Protein AF-A0A328EM36-F1 (afdb_monomer_lite)

Structure (mmCIF, N/CA/C/O backbone):
data_AF-A0A328EM36-F1
#
_entry.id   AF-A0A328EM36-F1
#
loop_
_atom_site.group_PDB
_atom_site.id
_atom_site.type_symbol
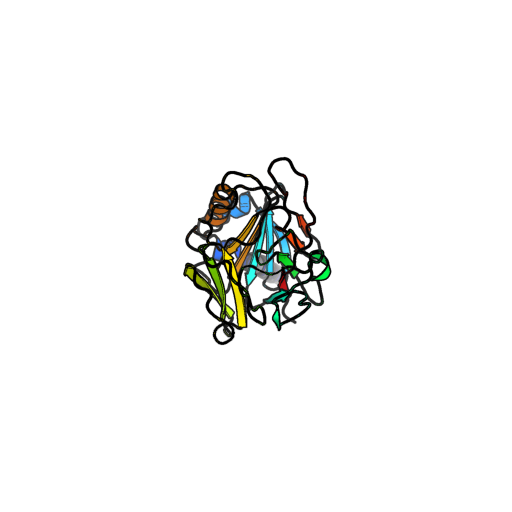_atom_site.label_atom_id
_atom_site.label_alt_id
_atom_site.label_comp_id
_atom_site.label_asym_id
_atom_site.label_entity_id
_atom_site.label_seq_id
_atom_site.pdbx_PDB_ins_code
_atom_site.Cartn_x
_atom_site.Cartn_y
_atom_site.Cartn_z
_atom_site.occupancy
_atom_site.B_iso_or_equiv
_atom_site.auth_seq_id
_atom_site.auth_comp_id
_atom_site.auth_asym_id
_atom_site.auth_atom_id
_atom_site.pdbx_PDB_model_num
ATOM 1 N N . MET A 1 1 ? -51.562 -2.075 30.957 1.00 55.34 1 MET A N 1
ATOM 2 C CA . MET A 1 1 ? -50.312 -1.270 30.980 1.00 55.34 1 MET A CA 1
ATOM 3 C C . MET A 1 1 ? -49.026 -2.043 30.635 1.00 55.34 1 MET A C 1
ATOM 5 O O . MET A 1 1 ? -48.038 -1.389 30.328 1.00 55.34 1 MET A O 1
ATOM 9 N N . LEU A 1 2 ? -48.994 -3.388 30.617 1.00 52.38 2 LEU A N 1
ATOM 10 C CA . LEU A 1 2 ? -47.764 -4.152 30.311 1.00 52.38 2 LEU A CA 1
ATOM 11 C C . LEU A 1 2 ? -47.282 -4.052 28.843 1.00 52.38 2 LEU A C 1
ATOM 13 O O . LEU A 1 2 ? -46.082 -3.974 28.599 1.00 52.38 2 LEU A O 1
ATOM 17 N N . LYS A 1 3 ? -48.201 -3.993 27.867 1.00 54.56 3 LYS A N 1
ATOM 18 C CA . LYS A 1 3 ? -47.863 -3.996 26.427 1.00 54.56 3 LYS A CA 1
ATOM 19 C C . LYS A 1 3 ? -47.122 -2.738 25.946 1.00 54.56 3 LYS A C 1
ATOM 21 O O . LYS A 1 3 ? -46.302 -2.827 25.041 1.00 54.56 3 LYS A O 1
ATOM 26 N N . LEU A 1 4 ? -47.358 -1.583 26.577 1.00 49.25 4 LEU A N 1
ATOM 27 C CA . LEU A 1 4 ? -46.717 -0.316 26.193 1.00 49.25 4 LEU A CA 1
ATOM 28 C C . LEU A 1 4 ? -45.242 -0.254 26.638 1.00 49.25 4 LEU A C 1
ATOM 30 O O . LEU A 1 4 ? -44.403 0.292 25.929 1.00 49.25 4 LEU A O 1
ATOM 34 N N . LYS A 1 5 ? -44.912 -0.873 27.783 1.00 50.59 5 LYS A N 1
ATOM 35 C CA . LYS A 1 5 ? -43.532 -0.954 28.294 1.00 50.59 5 LYS A CA 1
ATOM 36 C C . LYS A 1 5 ? -42.663 -1.916 27.477 1.00 50.59 5 LYS A C 1
ATOM 38 O O . LYS A 1 5 ? -41.497 -1.616 27.251 1.00 50.59 5 LYS A O 1
ATOM 43 N N . GLN A 1 6 ? -43.227 -3.028 26.993 1.00 54.41 6 GLN A N 1
ATOM 44 C CA . GLN A 1 6 ? -42.519 -3.946 26.090 1.00 54.41 6 GLN A CA 1
ATOM 45 C C . GLN A 1 6 ? -42.239 -3.312 24.722 1.00 54.41 6 GLN A C 1
ATOM 47 O O . GLN A 1 6 ? -41.123 -3.439 24.231 1.00 54.41 6 GLN A O 1
ATOM 52 N N . LEU A 1 7 ? -43.193 -2.563 24.149 1.00 54.00 7 LEU A N 1
ATOM 53 C CA . LEU A 1 7 ? -42.976 -1.859 22.878 1.00 54.00 7 LEU A CA 1
ATOM 54 C C . LEU A 1 7 ? -41.863 -0.806 22.978 1.00 54.00 7 LEU A C 1
ATOM 56 O O . LEU A 1 7 ? -41.020 -0.718 22.089 1.00 54.00 7 LEU A O 1
ATOM 60 N N . ALA A 1 8 ? -41.838 -0.041 24.074 1.00 56.62 8 ALA A N 1
ATOM 61 C CA . ALA A 1 8 ? -40.801 0.957 24.323 1.00 56.62 8 ALA A CA 1
ATOM 62 C C . ALA A 1 8 ? -39.414 0.312 24.490 1.00 56.62 8 ALA A C 1
ATOM 64 O O . ALA A 1 8 ? -38.435 0.814 23.944 1.00 56.62 8 ALA A O 1
ATOM 65 N N . LEU A 1 9 ? -39.331 -0.833 25.177 1.00 52.81 9 LEU A N 1
ATOM 66 C CA . LEU A 1 9 ? -38.076 -1.565 25.353 1.00 52.81 9 LEU A CA 1
ATOM 67 C C . LEU A 1 9 ? -37.562 -2.133 24.019 1.00 52.81 9 LEU A C 1
ATOM 69 O O . LEU A 1 9 ? -36.386 -1.982 23.703 1.00 52.81 9 LEU A O 1
ATOM 73 N N . SER A 1 10 ? -38.443 -2.711 23.196 1.00 54.38 10 SER A N 1
ATOM 74 C CA . SER A 1 10 ? -38.096 -3.200 21.855 1.00 54.38 10 SER A CA 1
ATOM 75 C C . SER A 1 10 ? -37.631 -2.078 20.923 1.00 54.38 10 SER A C 1
ATOM 77 O O . SER A 1 10 ? -36.684 -2.276 20.168 1.00 54.38 10 SER A O 1
ATOM 79 N N . PHE A 1 11 ? -38.234 -0.887 21.008 1.00 51.44 11 PHE A N 1
ATOM 80 C CA . PHE A 1 11 ? -37.800 0.287 20.244 1.00 51.44 11 PHE A CA 1
ATOM 81 C C . PHE A 1 11 ? -36.423 0.798 20.687 1.00 51.44 11 PHE A C 1
ATOM 83 O O . PHE A 1 11 ? -35.591 1.117 19.841 1.00 51.44 11 PHE A O 1
ATOM 90 N N . VAL A 1 12 ? -36.141 0.821 21.994 1.00 56.66 12 VAL A N 1
ATOM 91 C CA . VAL A 1 12 ? -34.825 1.211 22.531 1.00 56.66 12 VAL A CA 1
ATOM 92 C C . VAL A 1 12 ? -33.739 0.213 22.118 1.00 56.66 12 VAL A C 1
ATOM 94 O O . VAL A 1 12 ? -32.664 0.631 21.696 1.00 56.66 12 VAL A O 1
ATOM 97 N N . PHE A 1 13 ? -34.020 -1.094 22.146 1.00 48.22 13 PHE A N 1
ATOM 98 C CA . PHE A 1 13 ? -33.089 -2.113 21.643 1.00 48.22 13 PHE A CA 1
ATOM 99 C C . PHE A 1 13 ? -32.856 -2.007 20.131 1.00 48.22 13 PHE A C 1
ATOM 101 O O . PHE A 1 13 ? -31.725 -2.179 19.676 1.00 48.22 13 PHE A O 1
ATOM 108 N N . LEU A 1 14 ? -33.885 -1.660 19.354 1.00 46.06 14 LEU A N 1
ATOM 109 C CA . LEU A 1 14 ? -33.752 -1.427 17.919 1.00 46.06 14 LEU A CA 1
ATOM 110 C C . LEU A 1 14 ? -32.877 -0.191 17.635 1.00 46.06 14 LEU A C 1
ATOM 112 O O . LEU A 1 14 ? -31.947 -0.270 16.835 1.00 46.06 14 LEU A O 1
ATOM 116 N N . PHE A 1 15 ? -33.088 0.921 18.344 1.00 38.94 15 PHE A N 1
ATOM 117 C CA . PHE A 1 15 ? -32.255 2.123 18.217 1.00 38.94 15 PHE A CA 1
ATOM 118 C C . PHE A 1 15 ? -30.811 1.913 18.692 1.00 38.94 15 PHE A C 1
ATOM 120 O O . PHE A 1 15 ? -29.885 2.395 18.040 1.00 38.94 15 PHE A O 1
ATOM 127 N N . LEU A 1 16 ? -30.592 1.147 19.765 1.00 41.50 16 LEU A N 1
ATOM 128 C CA . LEU A 1 16 ? -29.251 0.740 20.198 1.00 41.50 16 LEU A CA 1
ATOM 129 C C . LEU A 1 16 ? -28.571 -0.152 19.150 1.00 41.50 16 LEU A C 1
ATOM 131 O O . LEU A 1 16 ? -27.384 0.028 18.885 1.00 41.50 16 LEU A O 1
ATOM 135 N N . SER A 1 17 ? -29.317 -1.044 18.487 1.00 38.69 17 SER A N 1
ATOM 136 C CA . SER A 1 17 ? -28.776 -1.864 17.398 1.00 38.69 17 SER A CA 1
ATOM 137 C C . SER A 1 17 ? -28.339 -1.005 16.202 1.00 38.69 17 SER A C 1
ATOM 139 O O . SER A 1 17 ? -27.208 -1.141 15.744 1.00 38.69 17 SER A O 1
ATOM 141 N N . PHE A 1 18 ? -29.135 -0.016 15.780 1.00 34.88 18 PHE A N 1
ATOM 142 C CA . PHE A 1 18 ? -28.751 0.906 14.703 1.00 34.88 18 PHE A CA 1
ATOM 143 C C . PHE A 1 18 ? -27.610 1.859 15.090 1.00 34.88 18 PHE A C 1
ATOM 145 O O . PHE A 1 18 ? -26.750 2.133 14.255 1.00 34.88 18 PHE A O 1
ATOM 152 N N . ALA A 1 19 ? -27.536 2.307 16.347 1.00 38.72 19 ALA A N 1
ATOM 153 C CA . ALA A 1 19 ? -26.419 3.110 16.849 1.00 38.72 19 ALA A CA 1
ATOM 154 C C . ALA A 1 19 ? -25.107 2.304 16.899 1.00 38.72 19 ALA A C 1
ATOM 156 O O . ALA A 1 19 ? -24.065 2.804 16.482 1.00 38.72 19 ALA A O 1
ATOM 157 N N . SER A 1 20 ? -25.157 1.032 17.309 1.00 35.84 20 SER A N 1
ATOM 158 C CA . SER A 1 20 ? -23.988 0.139 17.282 1.00 35.84 20 SER A CA 1
ATOM 159 C C . SER A 1 20 ? -23.550 -0.250 15.861 1.00 35.84 20 SER A C 1
ATOM 161 O O . SER A 1 20 ? -22.357 -0.396 15.609 1.00 35.84 20 SER A O 1
ATOM 163 N N . ILE A 1 21 ? -24.479 -0.320 14.899 1.00 40.00 21 ILE A N 1
ATOM 164 C CA . ILE A 1 21 ? -24.174 -0.576 13.479 1.00 40.00 21 ILE A CA 1
ATOM 165 C C . ILE A 1 21 ? -23.632 0.687 12.779 1.00 40.00 21 ILE A C 1
ATOM 167 O O . ILE A 1 21 ? -22.774 0.583 11.901 1.00 40.00 21 ILE A O 1
ATOM 171 N N . ALA A 1 22 ? -24.056 1.886 13.194 1.00 42.22 22 ALA A N 1
ATOM 172 C CA . ALA A 1 22 ? -23.517 3.158 12.705 1.00 42.22 22 ALA A CA 1
ATOM 173 C C . ALA A 1 22 ? -22.102 3.473 13.243 1.00 42.22 22 ALA A C 1
ATOM 175 O O . ALA A 1 22 ? -21.409 4.327 12.689 1.00 42.22 22 ALA A O 1
ATOM 176 N N . GLN A 1 23 ? -21.647 2.767 14.286 1.00 46.94 23 GLN A N 1
ATOM 177 C CA . GLN A 1 23 ? -20.386 3.026 14.988 1.00 46.94 23 GLN A CA 1
ATOM 178 C C . GLN A 1 23 ? -19.154 2.288 14.416 1.00 46.94 23 GLN A C 1
ATOM 180 O O . GLN A 1 23 ? -18.043 2.491 14.902 1.00 46.94 23 GLN A O 1
ATOM 185 N N . GLU A 1 24 ? -19.282 1.487 13.352 1.00 59.75 24 GLU A N 1
ATOM 186 C CA . GLU A 1 24 ? -18.155 0.670 12.858 1.00 59.75 24 GLU A CA 1
ATOM 187 C C . GLU A 1 24 ? -17.669 0.977 11.438 1.00 59.75 24 GLU A C 1
ATOM 189 O O . GLU A 1 24 ? -16.792 0.283 10.938 1.00 59.75 24 GLU A O 1
ATOM 194 N N . ASN A 1 25 ? -18.168 2.016 10.766 1.00 72.12 25 ASN A N 1
ATOM 195 C CA . ASN A 1 25 ? -17.600 2.426 9.480 1.00 72.12 25 ASN A CA 1
ATOM 196 C C . ASN A 1 25 ? -16.677 3.650 9.662 1.00 72.12 25 ASN A C 1
ATOM 198 O O . ASN A 1 25 ? -17.166 4.783 9.708 1.00 72.12 25 ASN A O 1
ATOM 202 N N . PRO A 1 26 ? -15.339 3.477 9.730 1.00 81.44 26 PRO A N 1
ATOM 203 C CA . PRO A 1 26 ? -14.418 4.595 9.937 1.00 81.44 26 PRO A CA 1
ATOM 204 C C . PRO A 1 26 ? -14.282 5.512 8.713 1.00 81.44 26 PRO A C 1
ATOM 206 O O . PRO A 1 26 ? -13.543 6.492 8.784 1.00 81.44 26 PRO A O 1
ATOM 209 N N . MET A 1 27 ? -14.979 5.246 7.600 1.00 84.31 27 MET A N 1
ATOM 210 C CA . MET A 1 27 ? -14.936 6.089 6.401 1.00 84.31 27 MET A CA 1
ATOM 211 C C . MET A 1 27 ? -15.266 7.550 6.720 1.00 84.31 27 MET A C 1
ATOM 213 O O . MET A 1 27 ? -14.582 8.435 6.218 1.00 84.31 27 MET A O 1
ATOM 217 N N . GLY A 1 28 ? -16.238 7.818 7.600 1.00 79.50 28 GLY A N 1
ATOM 218 C CA . GLY A 1 28 ? -16.566 9.185 8.025 1.00 79.50 28 GLY A CA 1
ATOM 219 C C . GLY A 1 28 ? -15.412 9.893 8.746 1.00 79.50 28 GLY A C 1
ATOM 220 O O . GLY A 1 28 ? -15.159 11.074 8.508 1.00 79.50 28 GLY A O 1
ATOM 221 N N . LEU A 1 29 ? -14.656 9.157 9.568 1.00 77.12 29 LEU A N 1
ATOM 222 C CA . LEU A 1 29 ? -13.499 9.674 10.312 1.00 77.12 29 LEU A CA 1
ATOM 223 C C . LEU A 1 29 ? -12.299 9.978 9.405 1.00 77.12 29 LEU A C 1
ATOM 225 O O . LEU A 1 29 ? -11.445 10.787 9.764 1.00 77.12 29 LEU A O 1
ATOM 229 N N . VAL A 1 30 ? -12.237 9.333 8.240 1.00 81.25 30 VAL A N 1
ATOM 230 C CA . VAL A 1 30 ? -11.131 9.454 7.287 1.00 81.25 30 VAL A CA 1
ATOM 231 C C . VAL A 1 30 ? -11.478 10.415 6.148 1.00 81.25 30 VAL A C 1
ATOM 233 O O . VAL A 1 30 ? -10.839 11.455 6.006 1.00 81.25 30 VAL A O 1
ATOM 236 N N . ALA A 1 31 ? -12.532 10.121 5.384 1.00 79.50 31 ALA A N 1
ATOM 237 C CA . ALA A 1 31 ? -12.929 10.893 4.207 1.00 79.50 31 ALA A CA 1
ATOM 238 C C . ALA A 1 31 ? -13.634 12.218 4.553 1.00 79.50 31 ALA A C 1
ATOM 240 O O . ALA A 1 31 ? -13.737 13.107 3.706 1.00 79.50 31 ALA A O 1
ATOM 241 N N . GLY A 1 32 ? -14.108 12.389 5.794 1.00 82.25 32 GLY A N 1
ATOM 242 C CA . GLY A 1 32 ? -14.753 13.619 6.252 1.00 82.25 32 GLY A CA 1
ATOM 243 C C . GLY A 1 32 ? -15.929 14.031 5.363 1.00 82.25 32 GLY A C 1
ATOM 244 O O . GLY A 1 32 ? -16.849 13.249 5.147 1.00 82.25 32 GLY A O 1
ATOM 245 N N . ALA A 1 33 ? -15.884 15.253 4.821 1.00 77.75 33 ALA A N 1
ATOM 246 C CA . ALA A 1 33 ? -16.938 15.799 3.962 1.00 77.75 33 ALA A CA 1
ATOM 247 C C . ALA A 1 33 ? -17.195 14.961 2.692 1.00 77.75 33 ALA A C 1
ATOM 249 O O . ALA A 1 33 ? -18.303 14.971 2.165 1.00 77.75 33 ALA A O 1
ATOM 250 N N . SER A 1 34 ? -16.206 14.190 2.232 1.00 84.81 34 SER A N 1
ATOM 251 C CA . SER A 1 34 ? -16.340 13.319 1.062 1.00 84.81 34 SER A CA 1
ATOM 252 C C . SER A 1 34 ? -16.976 11.963 1.378 1.00 84.81 34 SER A C 1
ATOM 254 O O . SER A 1 34 ? -17.180 11.173 0.461 1.00 84.81 34 SER A O 1
ATOM 256 N N . ALA A 1 35 ? -17.302 11.657 2.641 1.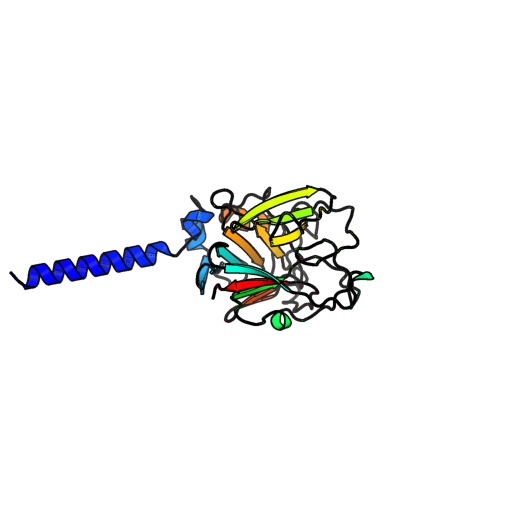00 85.81 35 ALA A N 1
ATOM 257 C CA . ALA A 1 35 ? -17.761 10.325 3.048 1.00 85.81 35 ALA A CA 1
ATOM 258 C C . ALA A 1 35 ? -19.004 9.845 2.279 1.00 85.81 35 ALA A C 1
ATOM 260 O O . ALA A 1 35 ? -19.045 8.693 1.855 1.00 85.81 35 ALA A O 1
ATOM 261 N N . ALA A 1 36 ? -19.980 10.724 2.024 1.00 85.38 36 ALA A N 1
ATOM 262 C CA . ALA A 1 36 ? -21.159 10.379 1.225 1.00 85.38 36 ALA A CA 1
ATOM 263 C C . ALA A 1 36 ? -20.788 10.026 -0.228 1.00 85.38 36 ALA A C 1
ATOM 265 O O . ALA A 1 36 ? -21.294 9.054 -0.791 1.00 85.38 36 ALA A O 1
ATOM 266 N N . LEU A 1 37 ? -19.850 10.773 -0.821 1.00 89.19 37 LEU A N 1
ATOM 267 C CA . LEU A 1 37 ? -19.359 10.508 -2.171 1.00 89.19 37 LEU A CA 1
ATOM 268 C C . LEU A 1 37 ? -18.574 9.191 -2.226 1.00 89.19 37 LEU A C 1
ATOM 270 O O . LEU A 1 37 ? -18.788 8.395 -3.139 1.00 89.19 37 LEU A O 1
ATOM 274 N N . VAL A 1 38 ? -17.730 8.914 -1.227 1.00 90.44 38 VAL A N 1
ATOM 275 C CA . VAL A 1 38 ? -17.029 7.627 -1.111 1.00 90.44 38 VAL A CA 1
ATOM 276 C C . VAL A 1 38 ? -18.033 6.480 -1.009 1.00 90.44 38 VAL A C 1
ATOM 278 O O . VAL A 1 38 ? -17.935 5.533 -1.786 1.00 90.44 38 VAL A O 1
ATOM 281 N N . ALA A 1 39 ? -19.036 6.588 -0.134 1.00 89.44 39 ALA A N 1
ATOM 282 C CA . ALA A 1 39 ? -20.069 5.568 0.045 1.00 89.44 39 ALA A CA 1
ATOM 283 C C . ALA A 1 39 ? -20.896 5.314 -1.231 1.00 89.44 39 ALA A C 1
ATOM 285 O O . ALA A 1 39 ? -21.345 4.195 -1.465 1.00 89.44 39 ALA A O 1
ATOM 286 N N . SER A 1 40 ? -21.065 6.321 -2.096 1.00 91.69 40 SER A N 1
ATOM 287 C CA . SER A 1 40 ? -21.739 6.133 -3.391 1.00 91.69 40 SER A CA 1
ATOM 288 C C . SER A 1 40 ? -20.906 5.326 -4.403 1.00 91.69 40 SER A C 1
ATOM 290 O O . SER A 1 40 ? -21.460 4.620 -5.247 1.00 91.69 40 SER A O 1
ATOM 292 N N . GLN A 1 41 ? -19.573 5.381 -4.308 1.00 95.50 41 GLN A N 1
ATOM 293 C CA . GLN A 1 41 ? -18.652 4.794 -5.291 1.00 95.50 41 GLN A CA 1
ATOM 294 C C . GLN A 1 41 ? -17.985 3.496 -4.815 1.00 95.50 41 GLN A C 1
ATOM 296 O O . GLN A 1 41 ? -17.521 2.708 -5.646 1.00 95.50 41 GLN A O 1
ATOM 301 N N . TYR A 1 42 ? -17.946 3.262 -3.503 1.00 96.62 42 TYR A N 1
ATOM 302 C CA . TYR A 1 42 ? -17.254 2.149 -2.863 1.00 96.62 42 TYR A CA 1
ATOM 303 C C . TYR A 1 42 ? -18.182 1.368 -1.937 1.00 96.62 42 TYR A C 1
ATOM 305 O O . TYR A 1 42 ? -18.919 1.949 -1.148 1.00 96.62 42 TYR A O 1
ATOM 313 N N . ASP A 1 43 ? -18.072 0.042 -1.983 1.00 95.62 43 ASP A N 1
ATOM 314 C CA . ASP A 1 43 ? -18.722 -0.847 -1.021 1.00 95.62 43 ASP A CA 1
ATOM 315 C C . ASP A 1 43 ? -17.703 -1.334 -0.001 1.00 95.62 43 ASP A C 1
ATOM 317 O O . ASP A 1 43 ? -16.567 -1.639 -0.370 1.00 95.62 43 ASP A O 1
ATOM 321 N N . LEU A 1 44 ? -18.121 -1.480 1.256 1.00 95.94 44 LEU A N 1
ATOM 322 C CA . LEU A 1 44 ? -17.399 -2.294 2.230 1.00 95.94 44 LEU A CA 1
ATOM 323 C C . LEU A 1 44 ? -17.576 -3.769 1.845 1.00 95.94 44 LEU A C 1
ATOM 325 O O . LEU A 1 44 ? -18.695 -4.276 1.876 1.00 95.94 44 LEU A O 1
ATOM 329 N N . ILE A 1 45 ? -16.491 -4.442 1.467 1.00 96.75 45 ILE A N 1
ATOM 330 C CA . ILE A 1 45 ? -16.528 -5.822 0.954 1.00 96.75 45 ILE A CA 1
ATOM 331 C C . ILE A 1 45 ? -15.946 -6.853 1.917 1.00 96.75 45 ILE A C 1
ATOM 333 O O . ILE A 1 45 ? -16.310 -8.023 1.837 1.00 96.75 45 I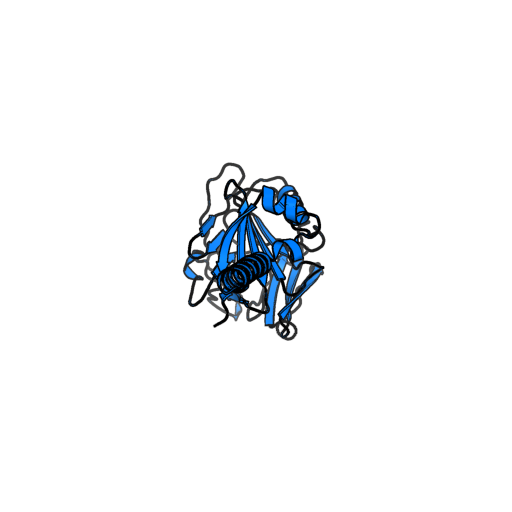LE A O 1
ATOM 337 N N . ASP A 1 46 ? -15.067 -6.437 2.827 1.00 96.81 46 ASP A N 1
ATOM 338 C CA . ASP A 1 46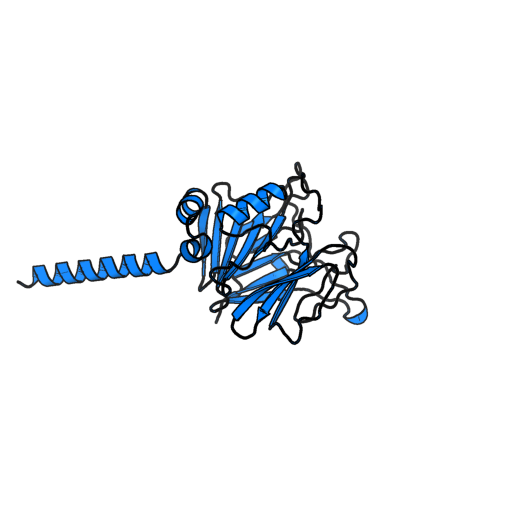 ? -14.522 -7.293 3.881 1.00 96.81 46 ASP A CA 1
ATOM 339 C C . ASP A 1 46 ? -14.223 -6.457 5.129 1.00 96.81 46 ASP A C 1
ATOM 341 O O . ASP A 1 46 ? -13.912 -5.265 5.032 1.00 96.81 46 ASP A O 1
ATOM 345 N N . ARG A 1 47 ? -14.310 -7.070 6.308 1.00 95.81 47 ARG A N 1
ATOM 346 C CA . ARG A 1 47 ? -13.978 -6.413 7.574 1.00 95.81 47 ARG A CA 1
ATOM 347 C C . ARG A 1 47 ? -13.543 -7.409 8.635 1.00 95.81 47 ARG A C 1
ATOM 349 O O . ARG A 1 47 ? -14.005 -8.544 8.689 1.00 95.81 47 ARG A O 1
ATOM 356 N N . ALA A 1 48 ? -12.699 -6.930 9.529 1.00 94.94 48 ALA A N 1
ATOM 357 C CA . ALA A 1 48 ? -12.321 -7.590 10.765 1.00 94.94 48 ALA A CA 1
ATOM 358 C C . ALA A 1 48 ? -12.101 -6.524 11.846 1.00 94.94 48 ALA A C 1
ATOM 360 O O . ALA A 1 48 ? -12.209 -5.327 11.573 1.00 94.94 48 ALA A O 1
ATOM 361 N N . ASN A 1 49 ? -11.788 -6.934 13.078 1.00 91.25 49 ASN A N 1
ATOM 362 C CA . ASN A 1 49 ? -11.568 -5.992 14.173 1.00 91.25 49 ASN A CA 1
ATOM 363 C C . ASN A 1 49 ? -10.490 -4.952 13.805 1.00 91.25 49 ASN A C 1
ATOM 365 O O . ASN A 1 49 ? -9.306 -5.273 13.716 1.00 91.25 49 ASN A O 1
ATOM 369 N N . GLY A 1 50 ? -10.920 -3.708 13.570 1.00 92.81 50 GLY A N 1
ATOM 370 C CA . GLY A 1 50 ? -10.041 -2.597 13.211 1.00 92.81 50 GLY A CA 1
ATOM 371 C C . GLY A 1 50 ? -9.538 -2.576 11.768 1.00 92.81 50 GLY A C 1
ATOM 372 O O . GLY A 1 50 ? -8.690 -1.743 11.466 1.00 92.81 50 GLY A O 1
ATOM 373 N N . VAL A 1 51 ? -10.027 -3.438 10.873 1.00 96.38 51 VAL A N 1
ATOM 374 C CA . VAL A 1 51 ? -9.599 -3.445 9.465 1.00 96.38 51 VAL A CA 1
ATOM 375 C C . VAL A 1 51 ? -10.803 -3.527 8.540 1.00 96.38 51 VAL A C 1
ATOM 377 O O . VAL A 1 51 ? -11.693 -4.348 8.744 1.00 96.38 51 VAL A O 1
ATOM 380 N N . TYR A 1 52 ? -10.822 -2.683 7.513 1.00 96.69 52 TYR A N 1
ATOM 381 C CA . TYR A 1 52 ? -11.953 -2.532 6.601 1.00 96.69 52 TYR A CA 1
ATOM 382 C C . TYR A 1 52 ? -11.443 -2.473 5.172 1.00 96.69 52 TYR A C 1
ATOM 384 O O . TYR A 1 52 ? -10.573 -1.657 4.867 1.00 96.69 52 TYR A O 1
ATOM 392 N N . LEU A 1 53 ? -11.983 -3.317 4.300 1.00 98.12 53 LEU A N 1
ATOM 393 C CA . LEU A 1 53 ? -11.664 -3.333 2.882 1.00 98.12 53 LEU A CA 1
ATOM 394 C C . LEU A 1 53 ? -12.844 -2.798 2.086 1.00 98.12 53 LEU A C 1
ATOM 396 O O . LEU A 1 53 ? -13.925 -3.387 2.080 1.00 98.12 53 LEU A O 1
ATOM 400 N N . TYR A 1 54 ? -12.598 -1.724 1.356 1.00 98.06 54 TYR A N 1
ATOM 401 C CA . TYR A 1 54 ? -13.541 -1.157 0.415 1.00 98.06 54 TYR A CA 1
ATOM 402 C C . TYR A 1 54 ? -13.114 -1.465 -1.007 1.00 98.06 54 TYR A C 1
ATOM 404 O O . TYR A 1 54 ? -11.923 -1.481 -1.315 1.00 98.06 54 TYR A O 1
ATOM 412 N N . ALA A 1 55 ? -14.084 -1.647 -1.892 1.00 98.25 55 ALA A N 1
ATOM 413 C CA . ALA A 1 55 ? -13.823 -1.756 -3.314 1.00 98.25 55 ALA A CA 1
ATOM 414 C C . ALA A 1 55 ? -14.772 -0.877 -4.110 1.00 98.25 55 ALA A C 1
ATOM 416 O O . ALA A 1 55 ? -15.960 -0.795 -3.798 1.00 98.25 55 ALA A O 1
ATOM 417 N N . ASN A 1 56 ? -14.258 -0.260 -5.172 1.00 97.75 56 ASN A N 1
ATOM 418 C CA . ASN A 1 56 ? -15.124 0.449 -6.103 1.00 97.75 56 ASN A CA 1
ATOM 419 C C . ASN A 1 56 ? -16.091 -0.532 -6.797 1.00 97.75 56 ASN A C 1
ATOM 421 O O . ASN A 1 56 ? -15.870 -1.748 -6.788 1.00 97.75 56 ASN A O 1
ATOM 425 N N . LYS A 1 57 ? -17.143 -0.016 -7.437 1.00 94.94 57 LYS A N 1
ATOM 426 C CA . LYS A 1 57 ? -18.183 -0.851 -8.075 1.00 94.94 57 LYS A CA 1
ATOM 427 C C . LYS A 1 57 ? -17.637 -1.858 -9.098 1.00 94.94 57 LYS A C 1
ATOM 429 O O . LYS A 1 57 ? -18.118 -2.981 -9.163 1.00 94.94 57 LYS A O 1
ATOM 434 N N . SER A 1 58 ? -16.589 -1.499 -9.845 1.00 95.50 58 SER A N 1
ATOM 435 C CA . SER A 1 58 ? -15.936 -2.399 -10.810 1.00 95.50 58 SER A CA 1
ATOM 436 C C . SER A 1 58 ? -14.916 -3.366 -10.191 1.00 95.50 58 SER A C 1
ATOM 438 O O . SER A 1 58 ? -14.289 -4.125 -10.924 1.00 95.50 58 SER A O 1
ATOM 440 N N . ARG A 1 59 ? -14.696 -3.322 -8.868 1.00 96.38 59 ARG A N 1
ATOM 441 C CA . ARG A 1 59 ? -13.706 -4.137 -8.134 1.00 96.38 59 ARG A CA 1
ATOM 442 C C . ARG A 1 59 ? -12.274 -4.028 -8.689 1.00 96.38 59 ARG A C 1
ATOM 444 O O . ARG A 1 59 ? -11.486 -4.962 -8.589 1.00 96.38 59 ARG A O 1
ATOM 451 N N . THR A 1 60 ? -11.918 -2.877 -9.262 1.00 97.00 60 THR A N 1
ATOM 452 C CA . THR A 1 60 ? -10.573 -2.594 -9.807 1.00 97.00 60 THR A CA 1
ATOM 453 C C . THR A 1 60 ? -9.727 -1.693 -8.909 1.00 97.00 60 THR A C 1
ATOM 455 O O . THR A 1 60 ? -8.557 -1.456 -9.212 1.00 97.00 60 THR A O 1
ATOM 458 N N . VAL A 1 61 ? -10.319 -1.150 -7.846 1.00 98.38 61 VAL A N 1
ATOM 459 C CA . VAL A 1 61 ? -9.664 -0.312 -6.838 1.00 98.38 61 VAL A CA 1
ATOM 460 C C . VAL A 1 61 ? -10.069 -0.831 -5.474 1.00 98.38 61 VAL A C 1
ATOM 462 O O . VAL A 1 61 ? -11.260 -0.834 -5.160 1.00 98.38 61 VAL A O 1
ATOM 465 N N . PHE A 1 62 ? -9.086 -1.243 -4.682 1.00 98.69 62 PHE A N 1
ATOM 466 C CA . PHE A 1 62 ? -9.255 -1.615 -3.286 1.00 98.69 62 PHE A CA 1
ATOM 467 C C . PHE A 1 62 ? -8.665 -0.534 -2.389 1.00 98.69 62 PHE A C 1
ATOM 469 O O . PHE A 1 62 ? -7.568 -0.037 -2.646 1.00 98.69 62 PHE A O 1
ATOM 476 N N . VAL A 1 63 ? -9.395 -0.190 -1.332 1.00 98.38 63 VAL A N 1
ATOM 477 C CA . VAL A 1 63 ? -8.947 0.735 -0.293 1.00 98.38 63 VAL A CA 1
ATOM 478 C C . VAL A 1 63 ? -9.087 0.043 1.050 1.00 98.38 63 VAL A C 1
ATOM 480 O O . VAL A 1 63 ? -10.198 -0.262 1.476 1.00 98.38 63 VAL A O 1
ATOM 483 N N . GLN A 1 64 ? -7.967 -0.236 1.710 1.00 98.19 64 GLN A N 1
ATOM 484 C CA . GLN A 1 64 ? -7.966 -0.806 3.051 1.00 98.19 64 GLN A CA 1
ATOM 485 C C . GLN A 1 64 ? -7.712 0.283 4.085 1.00 98.19 64 GLN A C 1
ATOM 487 O O . GLN A 1 64 ? -6.712 0.987 3.993 1.00 98.19 64 GLN A O 1
ATOM 492 N N . LEU A 1 65 ? -8.572 0.364 5.098 1.00 97.06 65 LEU A N 1
ATOM 493 C CA . LEU A 1 65 ? -8.377 1.180 6.294 1.00 97.06 65 LEU A CA 1
ATOM 494 C C . LEU A 1 65 ? -7.963 0.266 7.445 1.00 97.06 65 LEU A C 1
ATOM 496 O O . LEU A 1 65 ? -8.659 -0.705 7.738 1.00 97.06 65 LEU A O 1
ATOM 500 N N . THR A 1 66 ? -6.855 0.594 8.107 1.00 97.25 66 THR A N 1
ATOM 501 C CA . THR A 1 66 ? -6.304 -0.184 9.227 1.00 97.25 66 THR A CA 1
ATOM 502 C C . THR A 1 66 ? -6.179 0.703 10.461 1.00 97.25 66 THR A C 1
ATOM 504 O O . THR A 1 66 ? -5.392 1.643 10.442 1.00 97.25 66 THR A O 1
ATOM 507 N N . ASP A 1 67 ? -6.931 0.409 11.521 1.00 96.31 67 ASP A N 1
ATOM 508 C CA . ASP A 1 67 ? -6.803 1.031 12.843 1.00 96.31 67 ASP A CA 1
ATOM 509 C C . ASP A 1 67 ? -5.676 0.350 13.629 1.00 96.31 67 ASP A C 1
ATOM 511 O O . ASP A 1 67 ? -5.815 -0.777 14.116 1.00 96.31 67 ASP A O 1
ATOM 515 N N . LEU A 1 68 ? -4.558 1.054 13.784 1.00 96.75 68 LEU A N 1
ATOM 516 C CA . LEU A 1 68 ? -3.347 0.555 14.432 1.00 96.75 68 LEU A CA 1
ATOM 517 C C . LEU A 1 68 ? -3.504 0.294 15.934 1.00 96.75 68 LEU A C 1
ATOM 519 O O . LEU A 1 68 ? -2.614 -0.279 16.558 1.00 96.75 68 LEU A O 1
ATOM 523 N N . ARG A 1 69 ? -4.618 0.713 16.544 1.00 95.00 69 ARG A N 1
ATOM 524 C CA . ARG A 1 69 ? -4.945 0.380 17.940 1.00 95.00 69 ARG A CA 1
ATOM 525 C C . ARG A 1 69 ? -5.504 -1.038 18.081 1.00 95.00 69 ARG A C 1
ATOM 527 O O . ARG A 1 69 ? -5.546 -1.559 19.189 1.00 95.00 69 ARG A O 1
ATOM 534 N N . LYS A 1 70 ? -5.960 -1.638 16.977 1.00 95.44 70 LYS A N 1
ATOM 535 C CA . LYS A 1 70 ? -6.666 -2.932 16.929 1.00 95.44 70 LYS A CA 1
ATOM 536 C C . LYS A 1 70 ? -5.969 -3.968 16.040 1.00 95.44 70 LYS A C 1
ATOM 538 O O . LYS A 1 70 ? -6.127 -5.168 16.252 1.00 95.44 70 LYS A O 1
ATOM 543 N N . ALA A 1 71 ? -5.200 -3.509 15.059 1.00 96.56 71 ALA A N 1
ATOM 544 C CA . ALA A 1 71 ? -4.425 -4.329 14.139 1.00 96.56 71 ALA A CA 1
ATOM 545 C C . ALA A 1 71 ? -2.972 -3.837 14.080 1.00 96.56 71 ALA A C 1
ATOM 547 O O . ALA A 1 71 ? -2.678 -2.694 14.428 1.00 96.56 71 ALA A O 1
ATOM 548 N N . SER A 1 72 ? -2.054 -4.684 13.621 1.00 96.56 72 SER A N 1
ATOM 549 C CA . SER A 1 72 ? -0.653 -4.308 13.404 1.00 96.56 72 SER A CA 1
ATOM 550 C C . SER A 1 72 ? -0.232 -4.511 11.952 1.00 96.56 72 SER A C 1
ATOM 552 O O . SER A 1 72 ? -0.865 -5.240 11.186 1.00 96.56 72 SER A O 1
ATOM 554 N N . LEU A 1 73 ? 0.844 -3.827 11.568 1.00 97.38 73 LEU A N 1
ATOM 555 C CA . LEU A 1 73 ? 1.517 -4.010 10.288 1.00 97.38 73 LEU A CA 1
ATOM 556 C C . LEU A 1 73 ? 2.833 -4.748 10.529 1.00 97.38 73 LEU A C 1
ATOM 558 O O . LEU A 1 73 ? 3.574 -4.402 11.449 1.00 97.38 73 LEU A O 1
ATOM 562 N N . GLU A 1 74 ? 3.115 -5.746 9.701 1.00 96.44 74 GLU A N 1
ATOM 563 C CA . GLU A 1 74 ? 4.358 -6.516 9.718 1.00 96.44 74 GLU A CA 1
ATOM 564 C C . GLU A 1 74 ? 4.987 -6.517 8.323 1.00 96.44 74 GLU A C 1
ATOM 566 O O . GLU A 1 74 ? 4.292 -6.663 7.317 1.00 96.44 74 GLU A O 1
ATOM 571 N N . ASN A 1 75 ? 6.311 -6.375 8.258 1.00 95.31 75 ASN A N 1
ATOM 572 C CA . ASN A 1 75 ? 7.060 -6.582 7.023 1.00 95.31 75 ASN A CA 1
ATOM 573 C C . ASN A 1 75 ? 7.286 -8.086 6.834 1.00 95.31 75 ASN A C 1
ATOM 575 O O . ASN A 1 75 ? 7.822 -8.755 7.716 1.00 95.31 75 ASN A O 1
ATOM 579 N N . ALA A 1 76 ? 6.893 -8.621 5.683 1.00 95.38 76 ALA A N 1
ATOM 580 C CA . ALA A 1 76 ? 7.095 -10.013 5.310 1.00 95.38 76 ALA A CA 1
ATOM 581 C C . ALA A 1 76 ? 8.022 -10.102 4.098 1.00 95.38 76 ALA A C 1
ATOM 583 O O . ALA A 1 76 ? 7.772 -9.508 3.050 1.00 95.38 76 ALA A O 1
ATOM 584 N N . TYR A 1 77 ? 9.103 -10.855 4.249 1.00 93.81 77 TYR A N 1
ATOM 585 C CA . TYR A 1 77 ? 10.156 -11.014 3.251 1.00 93.81 77 TYR A CA 1
ATOM 586 C C . TYR A 1 77 ? 10.873 -12.351 3.476 1.00 93.81 77 TYR A C 1
ATOM 588 O O . TYR A 1 77 ? 10.741 -12.979 4.527 1.00 93.81 77 TYR A O 1
ATOM 596 N N . GLU A 1 78 ? 11.643 -12.803 2.488 1.00 91.19 78 GLU A N 1
ATOM 597 C CA . GLU A 1 78 ? 12.613 -13.885 2.675 1.00 91.19 78 GLU A CA 1
ATOM 598 C C . GLU A 1 78 ? 13.997 -13.382 2.285 1.00 91.19 78 GLU A C 1
ATOM 600 O O . GLU A 1 78 ? 14.315 -13.234 1.105 1.00 91.19 78 GLU A O 1
ATOM 605 N N . GLN A 1 79 ? 14.822 -13.105 3.289 1.00 86.31 79 GLN A N 1
ATOM 606 C CA . GLN A 1 79 ? 16.191 -12.661 3.079 1.00 86.31 79 GLN A CA 1
ATOM 607 C C . GLN A 1 79 ? 17.101 -13.879 2.904 1.00 86.31 79 GLN A C 1
ATOM 609 O O . GLN A 1 79 ? 17.183 -14.725 3.791 1.00 86.31 79 GLN A O 1
ATOM 614 N N . LYS A 1 80 ? 17.798 -13.961 1.767 1.00 84.62 80 LYS A N 1
ATOM 615 C CA . LYS A 1 80 ? 18.787 -15.013 1.504 1.00 84.62 80 LYS A CA 1
ATOM 616 C C . LYS A 1 80 ? 20.058 -14.780 2.317 1.00 84.62 80 LYS A C 1
ATOM 618 O O . LYS A 1 80 ? 20.575 -15.699 2.939 1.00 84.62 80 LYS A O 1
ATOM 623 N N . THR A 1 81 ? 20.563 -13.548 2.305 1.00 75.31 81 THR A N 1
ATOM 624 C CA . THR A 1 81 ? 21.802 -13.157 2.991 1.00 75.31 81 THR A CA 1
ATOM 625 C C . THR A 1 81 ? 21.696 -11.721 3.495 1.00 75.31 81 THR A C 1
ATOM 627 O O . THR A 1 81 ? 21.432 -10.803 2.714 1.00 75.31 81 THR A O 1
ATOM 630 N N . ARG A 1 82 ? 21.950 -11.514 4.796 1.00 69.44 82 ARG A N 1
ATOM 631 C CA . ARG A 1 82 ? 21.961 -10.179 5.426 1.00 69.44 82 ARG A CA 1
ATOM 632 C C . ARG A 1 82 ? 23.046 -9.270 4.841 1.00 69.44 82 ARG A C 1
ATOM 634 O O . ARG A 1 82 ? 22.763 -8.124 4.514 1.00 69.44 82 ARG A O 1
ATOM 641 N N . ASN A 1 83 ? 24.250 -9.804 4.619 1.00 67.69 83 ASN A N 1
ATOM 642 C CA . ASN A 1 83 ? 25.429 -9.016 4.226 1.00 67.69 83 ASN A CA 1
ATOM 643 C C . ASN A 1 83 ? 25.309 -8.345 2.848 1.00 67.69 83 ASN A C 1
ATOM 645 O O . ASN A 1 83 ? 25.872 -7.279 2.634 1.00 67.69 83 ASN A O 1
ATOM 649 N N . THR A 1 84 ? 24.580 -8.954 1.910 1.00 65.06 84 THR A N 1
ATOM 650 C CA . THR A 1 84 ? 24.421 -8.439 0.536 1.00 65.06 84 THR A CA 1
ATOM 651 C C . THR A 1 84 ? 23.044 -7.844 0.275 1.00 65.06 84 THR A C 1
ATOM 653 O O . THR A 1 84 ? 22.725 -7.505 -0.862 1.00 65.06 84 THR A O 1
ATOM 656 N N . ASN A 1 85 ? 22.220 -7.727 1.319 1.00 76.06 85 ASN A N 1
ATOM 657 C CA . ASN A 1 85 ? 20.857 -7.241 1.218 1.00 76.06 85 ASN A CA 1
ATOM 658 C C . ASN A 1 85 ? 20.038 -7.920 0.100 1.00 76.06 85 ASN A C 1
ATOM 660 O O . ASN A 1 85 ? 19.466 -7.277 -0.785 1.00 76.06 85 ASN A O 1
ATOM 664 N N . SER A 1 86 ? 20.062 -9.252 0.118 1.00 87.38 86 SER A N 1
ATOM 665 C CA . SER A 1 86 ? 19.549 -10.100 -0.952 1.00 87.38 86 SER A CA 1
ATOM 666 C C . SER A 1 86 ? 18.276 -10.815 -0.511 1.00 87.38 86 SER A C 1
ATOM 668 O O . SER A 1 86 ? 18.282 -11.521 0.500 1.00 87.38 86 SER A O 1
ATOM 670 N N . PHE A 1 87 ? 17.193 -10.654 -1.269 1.00 91.44 87 PHE A N 1
ATOM 671 C CA . PHE A 1 87 ? 15.865 -11.183 -0.961 1.00 91.44 87 PHE A CA 1
ATOM 672 C C . PHE A 1 87 ? 15.357 -12.082 -2.079 1.00 91.44 87 PHE A C 1
ATOM 674 O O . PHE A 1 87 ? 15.447 -11.743 -3.261 1.00 91.44 87 PHE A O 1
ATOM 681 N N . ASN A 1 88 ? 14.777 -13.216 -1.709 1.00 94.19 88 ASN A N 1
ATOM 682 C CA . ASN A 1 88 ? 14.097 -14.082 -2.657 1.00 94.19 88 ASN A CA 1
ATOM 683 C C . ASN A 1 88 ? 12.739 -13.485 -3.012 1.00 94.19 88 ASN A C 1
ATOM 685 O O . ASN A 1 88 ? 11.963 -13.090 -2.139 1.00 94.19 88 ASN A O 1
ATOM 689 N N . ARG A 1 89 ? 12.424 -13.463 -4.305 1.00 95.38 89 ARG A N 1
ATOM 690 C CA . ARG A 1 89 ? 11.090 -13.084 -4.767 1.00 95.38 89 ARG A CA 1
ATOM 691 C C . ARG A 1 89 ? 10.145 -14.270 -4.637 1.00 95.38 89 ARG A C 1
ATOM 693 O O . ARG A 1 89 ? 10.478 -15.372 -5.069 1.00 95.38 89 ARG A O 1
ATOM 700 N N . LYS A 1 90 ? 8.950 -14.037 -4.096 1.00 95.81 90 LYS A N 1
ATOM 701 C CA . LYS A 1 90 ? 7.904 -15.057 -3.960 1.00 95.81 90 LYS A CA 1
ATOM 702 C C . LYS A 1 90 ? 6.546 -14.556 -4.414 1.00 95.81 90 LYS A C 1
ATOM 704 O O . LYS A 1 90 ? 6.301 -13.355 -4.482 1.00 95.81 90 LYS A O 1
ATOM 709 N N . GLN A 1 91 ? 5.653 -15.495 -4.702 1.00 96.81 91 GLN A N 1
ATOM 710 C CA . GLN A 1 91 ? 4.238 -15.198 -4.901 1.00 96.81 91 GLN A CA 1
ATOM 711 C C . GLN A 1 91 ? 3.644 -14.572 -3.631 1.00 96.81 91 GLN A C 1
ATOM 713 O O . GLN A 1 91 ? 3.991 -14.985 -2.520 1.00 96.81 91 GLN A O 1
ATOM 718 N N . ILE A 1 92 ? 2.752 -13.585 -3.779 1.00 97.50 92 ILE A N 1
ATOM 719 C CA . ILE A 1 92 ? 2.232 -12.807 -2.638 1.00 97.50 92 ILE A CA 1
ATOM 720 C C . ILE A 1 92 ? 1.547 -13.685 -1.579 1.00 97.50 92 ILE A C 1
ATOM 722 O O . ILE A 1 92 ? 1.670 -13.439 -0.380 1.00 97.50 92 ILE A O 1
ATOM 726 N N . ASN A 1 93 ? 0.891 -14.766 -2.008 1.00 96.94 93 ASN A N 1
ATOM 727 C CA . ASN A 1 93 ? 0.222 -15.720 -1.126 1.00 96.94 93 ASN A CA 1
ATOM 728 C C . ASN A 1 93 ? 1.180 -16.429 -0.153 1.00 96.94 93 ASN A C 1
ATOM 730 O O . ASN A 1 93 ? 0.762 -16.836 0.925 1.00 96.94 93 ASN A O 1
ATOM 734 N N . SER A 1 94 ? 2.466 -16.547 -0.489 1.00 97.44 94 SER A N 1
ATOM 735 C CA . SER A 1 94 ? 3.463 -17.190 0.376 1.00 97.44 94 SER A CA 1
ATOM 736 C C . SER A 1 94 ? 3.773 -16.394 1.652 1.00 97.44 94 SER A C 1
ATOM 738 O O . SER A 1 94 ? 4.256 -16.963 2.636 1.00 97.44 94 SER A O 1
ATOM 740 N N . PHE A 1 95 ? 3.469 -15.092 1.655 1.00 97.00 95 PHE A N 1
ATOM 741 C CA . PHE A 1 95 ? 3.607 -14.212 2.818 1.00 97.00 95 PHE A CA 1
ATOM 742 C C . PHE A 1 95 ? 2.363 -14.232 3.722 1.00 97.00 95 PHE A C 1
ATOM 744 O O . PHE A 1 95 ? 2.379 -13.680 4.821 1.00 97.00 95 PHE A O 1
ATOM 751 N N . ALA A 1 96 ? 1.289 -14.903 3.300 1.00 96.06 96 ALA A N 1
ATOM 752 C CA . ALA A 1 96 ? 0.008 -14.951 3.993 1.00 96.06 96 ALA A CA 1
ATOM 753 C C . ALA A 1 96 ? 0.008 -15.996 5.130 1.00 96.06 96 ALA A C 1
ATOM 755 O O . ALA A 1 96 ? -0.634 -17.043 5.043 1.00 96.06 96 ALA A O 1
ATOM 756 N N . LYS A 1 97 ? 0.773 -15.728 6.198 1.00 92.25 97 LYS A N 1
ATOM 757 C CA . LYS A 1 97 ? 0.989 -16.653 7.327 1.00 92.25 97 LYS A CA 1
ATOM 758 C C . LYS A 1 97 ? 0.309 -16.193 8.624 1.00 92.25 97 LYS A C 1
ATOM 760 O O . LYS A 1 97 ? 0.278 -15.005 8.952 1.00 92.25 97 LYS A O 1
ATOM 765 N N . GLY A 1 98 ? -0.166 -17.157 9.417 1.00 92.00 98 GLY A N 1
ATOM 766 C CA . GLY A 1 98 ? -0.772 -16.932 10.738 1.00 92.00 98 GLY A CA 1
ATOM 767 C C . GLY A 1 98 ? -2.103 -16.173 10.686 1.00 92.00 98 GLY A C 1
ATOM 768 O O . GLY A 1 98 ? -2.838 -16.264 9.707 1.00 92.00 98 GLY A O 1
ATOM 769 N N . ASN A 1 99 ? -2.417 -15.405 11.736 1.00 94.12 99 ASN A N 1
ATOM 770 C CA . ASN A 1 99 ? -3.616 -14.561 11.762 1.00 94.12 99 ASN A CA 1
ATOM 771 C C . ASN A 1 99 ? -3.373 -13.258 10.979 1.00 94.12 99 ASN A C 1
ATOM 773 O O . ASN A 1 99 ? -2.772 -12.318 11.500 1.00 94.12 99 ASN A O 1
ATOM 777 N N . TYR A 1 100 ? -3.758 -13.229 9.705 1.00 96.75 100 TYR A N 1
ATOM 778 C CA . TYR A 1 100 ? -3.655 -12.054 8.835 1.00 96.75 100 TYR A CA 1
ATOM 779 C C . TYR A 1 100 ? -5.029 -11.679 8.270 1.00 96.75 100 TYR A C 1
ATOM 781 O O . TYR A 1 100 ? -5.892 -12.540 8.073 1.00 96.75 100 TYR A O 1
ATOM 789 N N . PHE A 1 101 ? -5.207 -10.391 7.988 1.00 97.88 101 PHE A N 1
ATOM 790 C CA . PHE A 1 101 ? -6.322 -9.874 7.198 1.00 97.88 101 PHE A CA 1
ATOM 791 C C . PHE A 1 101 ? -5.941 -9.806 5.720 1.00 97.88 101 PHE A C 1
ATOM 793 O O . PHE A 1 101 ? -6.626 -10.366 4.863 1.00 97.88 101 PHE A O 1
ATOM 800 N N . SER A 1 102 ? -4.798 -9.181 5.435 1.00 98.50 102 SER A N 1
ATOM 801 C CA . SER A 1 102 ? -4.310 -8.959 4.080 1.00 98.50 102 SER A CA 1
ATOM 802 C C . SER A 1 102 ? -2.791 -8.975 3.990 1.00 98.50 102 SER A C 1
ATOM 804 O O . SER A 1 102 ? -2.076 -8.804 4.979 1.00 98.50 102 SER A O 1
ATOM 806 N N . VAL A 1 103 ? -2.321 -9.179 2.766 1.00 98.62 103 VAL A N 1
ATOM 807 C CA . VAL A 1 103 ? -0.945 -8.991 2.327 1.00 98.62 103 VAL A CA 1
ATOM 808 C C . VAL A 1 103 ? -0.986 -8.035 1.139 1.00 98.62 103 VAL A C 1
ATOM 810 O O . VAL A 1 103 ? -1.742 -8.260 0.193 1.00 98.62 103 VAL A O 1
ATOM 813 N N . ILE A 1 104 ? -0.194 -6.971 1.193 1.00 98.69 104 ILE A N 1
ATOM 814 C CA . ILE A 1 104 ? -0.090 -5.946 0.150 1.00 98.69 104 ILE A CA 1
ATOM 815 C C . ILE A 1 104 ? 1.380 -5.814 -0.230 1.00 98.69 104 ILE A C 1
ATOM 817 O O . ILE A 1 104 ? 2.250 -5.943 0.626 1.00 98.69 104 ILE A O 1
ATOM 821 N N . ASN A 1 105 ? 1.701 -5.597 -1.501 1.00 97.38 105 ASN A N 1
ATOM 822 C CA . ASN A 1 105 ? 3.101 -5.462 -1.901 1.00 97.38 105 ASN A CA 1
ATOM 823 C C . ASN A 1 105 ? 3.808 -4.275 -1.224 1.00 97.38 105 ASN A C 1
ATOM 825 O O . ASN A 1 105 ? 3.181 -3.285 -0.850 1.00 97.38 105 ASN A O 1
ATOM 829 N N . GLY A 1 106 ? 5.130 -4.386 -1.088 1.00 93.88 106 GLY A N 1
ATOM 830 C CA . GLY A 1 106 ? 5.949 -3.393 -0.402 1.00 93.88 106 GLY A CA 1
ATOM 831 C C . GLY A 1 106 ? 6.928 -2.646 -1.309 1.00 93.88 106 GLY A C 1
ATOM 832 O O . GLY A 1 106 ? 6.537 -1.865 -2.178 1.00 93.88 106 GLY A O 1
ATOM 833 N N . VAL A 1 107 ? 8.223 -2.839 -1.043 1.00 91.75 107 VAL A N 1
ATOM 834 C CA . VAL A 1 107 ? 9.309 -1.999 -1.573 1.00 91.75 107 VAL A CA 1
ATOM 835 C C . VAL A 1 107 ? 9.624 -2.299 -3.035 1.00 91.75 107 VAL A C 1
ATOM 837 O O . VAL A 1 107 ? 9.444 -3.420 -3.507 1.00 91.75 107 VAL A O 1
ATOM 840 N N . HIS A 1 108 ? 10.146 -1.288 -3.730 1.00 92.38 108 HIS A N 1
ATOM 841 C CA . HIS A 1 108 ? 10.691 -1.420 -5.080 1.00 92.38 108 HIS A CA 1
ATOM 842 C C . HIS A 1 108 ? 11.946 -2.304 -5.086 1.00 92.38 108 HIS A C 1
ATOM 844 O O . HIS A 1 108 ? 12.678 -2.369 -4.092 1.00 92.38 108 HIS A O 1
ATOM 850 N N . PHE A 1 109 ? 12.197 -2.975 -6.209 1.00 91.69 109 PHE A N 1
ATOM 851 C CA . PHE A 1 109 ? 13.291 -3.932 -6.356 1.00 91.69 109 PHE A CA 1
ATOM 852 C C . PHE A 1 109 ? 13.753 -4.072 -7.812 1.00 91.69 109 PHE A C 1
ATOM 854 O O . PHE A 1 109 ? 13.065 -3.656 -8.746 1.00 91.69 109 PHE A O 1
ATOM 861 N N . ASP A 1 110 ? 14.918 -4.692 -8.005 1.00 88.81 110 ASP A N 1
ATOM 862 C CA . ASP A 1 110 ? 15.455 -5.029 -9.324 1.00 88.81 110 ASP A CA 1
ATOM 863 C C . ASP A 1 110 ? 14.799 -6.309 -9.875 1.00 88.81 110 ASP A C 1
ATOM 865 O O . ASP A 1 110 ? 15.206 -7.437 -9.589 1.00 88.81 110 ASP A O 1
ATOM 869 N N . TYR A 1 111 ? 13.761 -6.139 -10.698 1.00 87.69 111 TYR A N 1
ATOM 870 C CA . TYR A 1 111 ? 13.029 -7.264 -11.287 1.00 87.69 111 TYR A CA 1
ATOM 871 C C . TYR A 1 111 ? 13.895 -8.178 -12.171 1.00 87.69 111 TYR A C 1
ATOM 873 O O . TYR A 1 111 ? 13.554 -9.353 -12.337 1.00 87.69 111 TYR A O 1
ATOM 881 N N . SER A 1 112 ? 15.022 -7.684 -12.695 1.00 88.19 112 SER A N 1
ATOM 882 C CA . SER A 1 112 ? 15.915 -8.470 -13.554 1.00 88.19 112 SER A CA 1
ATOM 883 C C . SER A 1 112 ? 16.679 -9.566 -12.800 1.00 88.19 112 SER A C 1
ATOM 885 O O . SER A 1 112 ? 17.254 -10.452 -13.428 1.00 88.19 112 SER A O 1
ATOM 887 N N . LYS A 1 113 ? 16.652 -9.560 -11.457 1.00 87.88 113 LYS A N 1
ATOM 888 C CA . LYS A 1 113 ? 17.405 -10.497 -10.610 1.00 87.88 113 LYS A CA 1
ATOM 889 C C . LYS A 1 113 ? 16.491 -11.304 -9.686 1.00 87.88 113 LYS A C 1
ATOM 891 O O . LYS A 1 113 ? 15.420 -10.863 -9.265 1.00 87.88 113 LYS A O 1
ATOM 896 N N . ASN A 1 114 ? 16.876 -12.541 -9.389 1.00 88.94 114 ASN A N 1
ATOM 897 C CA . ASN A 1 114 ? 16.312 -13.327 -8.290 1.00 88.94 114 ASN A CA 1
ATOM 898 C C . ASN A 1 114 ? 17.399 -14.273 -7.759 1.00 88.94 114 ASN A C 1
ATOM 900 O O . ASN A 1 114 ? 17.819 -15.154 -8.508 1.00 88.94 114 ASN A O 1
ATOM 904 N N . PRO A 1 115 ? 17.879 -14.126 -6.516 1.00 90.69 115 PRO A N 1
ATOM 905 C CA . PRO A 1 115 ? 17.521 -13.115 -5.513 1.00 90.69 115 PRO A CA 1
ATOM 906 C C . PRO A 1 115 ? 17.710 -11.666 -5.994 1.00 90.69 115 PRO A C 1
ATOM 908 O O . PRO A 1 115 ? 18.521 -11.403 -6.877 1.00 90.69 115 PRO A O 1
ATOM 911 N N . THR A 1 116 ? 16.968 -10.725 -5.416 1.00 90.50 116 THR A N 1
ATOM 912 C CA . THR A 1 116 ? 17.007 -9.293 -5.757 1.00 90.50 116 THR A CA 1
ATOM 913 C C . THR A 1 116 ? 17.484 -8.454 -4.578 1.00 90.50 116 THR A C 1
ATOM 915 O O . THR A 1 116 ? 17.384 -8.865 -3.425 1.00 90.50 116 THR A O 1
ATOM 918 N N . THR A 1 117 ? 17.955 -7.245 -4.858 1.00 87.50 117 THR A N 1
ATOM 919 C CA . THR A 1 117 ? 18.071 -6.177 -3.862 1.00 87.50 117 THR A CA 1
ATOM 920 C C . THR A 1 117 ? 16.783 -5.352 -3.822 1.00 87.50 117 THR A C 1
ATOM 922 O O . THR A 1 117 ? 16.001 -5.350 -4.779 1.00 87.50 117 THR A O 1
ATOM 925 N N . ILE A 1 118 ? 16.554 -4.660 -2.708 1.00 87.50 118 ILE A N 1
ATOM 926 C CA . ILE A 1 118 ? 15.463 -3.689 -2.544 1.00 87.50 118 ILE A CA 1
ATOM 927 C C . ILE A 1 118 ? 16.007 -2.261 -2.620 1.00 87.50 118 ILE A C 1
ATOM 929 O O . ILE A 1 118 ? 17.155 -2.002 -2.246 1.00 87.50 118 ILE A O 1
ATOM 933 N N . SER A 1 119 ? 15.182 -1.325 -3.082 1.00 84.56 119 SER A N 1
ATOM 934 C CA . SER A 1 119 ? 15.593 0.069 -3.284 1.00 84.56 119 SER A CA 1
ATOM 935 C C . SER A 1 119 ? 15.714 0.874 -1.985 1.00 84.56 119 SER A C 1
ATOM 937 O O . SER A 1 119 ? 16.537 1.789 -1.919 1.00 84.56 119 SER A O 1
ATOM 939 N N . PHE A 1 120 ? 14.922 0.538 -0.964 1.00 85.69 120 PHE A N 1
ATOM 940 C CA . PHE A 1 120 ? 14.730 1.347 0.244 1.00 85.69 120 PHE A CA 1
ATOM 941 C C . PHE A 1 120 ? 14.610 0.475 1.506 1.00 85.69 120 PHE A C 1
ATOM 943 O O . PHE A 1 120 ? 14.186 -0.677 1.381 1.00 85.69 120 PHE A O 1
ATOM 950 N N . PRO A 1 121 ? 14.963 0.997 2.700 1.00 85.88 121 PRO A N 1
ATOM 951 C CA . PRO A 1 121 ? 14.857 0.244 3.948 1.00 85.88 121 PRO A CA 1
ATOM 952 C C . PRO A 1 121 ? 13.414 0.046 4.408 1.00 85.88 121 PRO A C 1
ATOM 954 O O . PRO A 1 121 ? 12.499 0.790 4.040 1.00 85.88 121 PRO A O 1
ATOM 957 N N . PHE A 1 122 ? 13.249 -0.910 5.316 1.00 88.25 122 PHE A N 1
ATOM 958 C CA . PHE A 1 122 ? 12.053 -1.085 6.133 1.00 88.25 122 PHE A CA 1
ATOM 959 C C . PHE A 1 122 ? 12.443 -1.576 7.533 1.00 88.25 122 PHE A C 1
ATOM 961 O O . PHE A 1 122 ? 13.462 -2.240 7.701 1.00 88.25 122 PHE A O 1
ATOM 968 N N . THR A 1 123 ? 11.641 -1.253 8.544 1.00 85.00 123 THR A N 1
ATOM 969 C CA . THR A 1 123 ? 11.869 -1.673 9.935 1.00 85.00 123 THR A CA 1
ATOM 970 C C . THR A 1 123 ? 10.745 -2.600 10.393 1.00 85.00 123 THR A C 1
ATOM 972 O O . THR A 1 123 ? 9.580 -2.249 10.195 1.00 85.00 123 THR A O 1
ATOM 975 N N . PRO A 1 124 ? 11.046 -3.726 11.062 1.00 75.88 124 PRO A N 1
ATOM 976 C CA . PRO A 1 124 ? 12.386 -4.196 11.433 1.00 75.88 124 PRO A CA 1
ATOM 977 C C . PRO A 1 124 ? 13.158 -4.818 10.251 1.00 75.88 124 PRO A C 1
ATOM 979 O O . PRO A 1 124 ? 12.562 -5.225 9.258 1.00 75.88 124 PRO A O 1
ATOM 982 N N . ASP A 1 125 ? 14.487 -4.875 10.388 1.00 71.19 125 ASP A N 1
ATOM 983 C CA . ASP A 1 125 ? 15.421 -5.757 9.655 1.00 71.19 125 ASP A CA 1
ATOM 984 C C . ASP A 1 125 ? 15.741 -5.486 8.170 1.00 71.19 125 ASP A C 1
ATOM 986 O O . ASP A 1 125 ? 16.707 -6.046 7.640 1.00 71.19 125 ASP A O 1
ATOM 990 N N . GLY A 1 126 ? 14.993 -4.627 7.482 1.00 64.94 126 GLY A N 1
ATOM 991 C CA . GLY A 1 126 ? 15.250 -4.267 6.088 1.00 64.94 126 GLY A CA 1
ATOM 992 C C . GLY A 1 126 ? 16.416 -3.294 5.940 1.00 64.94 126 GLY A C 1
ATOM 993 O O . GLY A 1 126 ? 16.218 -2.080 5.916 1.00 64.94 126 GLY A O 1
ATOM 994 N N . VAL A 1 127 ? 17.634 -3.817 5.787 1.00 64.19 127 VAL A N 1
ATOM 995 C CA . VAL A 1 127 ? 18.795 -3.029 5.331 1.00 64.19 127 VAL A CA 1
ATOM 996 C C . VAL A 1 127 ? 18.654 -2.759 3.817 1.00 64.19 127 VAL A C 1
ATOM 998 O O . VAL A 1 127 ? 17.862 -3.402 3.141 1.00 64.19 127 VAL A O 1
ATOM 1001 N N . TYR A 1 128 ? 19.328 -1.762 3.243 1.00 68.94 128 TYR A N 1
ATOM 1002 C CA . TYR A 1 128 ? 19.182 -1.391 1.823 1.00 68.94 128 TYR A CA 1
ATOM 1003 C C . TYR A 1 128 ? 20.509 -0.896 1.238 1.00 68.94 128 TYR A C 1
ATOM 1005 O O . TYR A 1 128 ? 21.402 -0.484 1.973 1.00 68.94 128 TYR A O 1
ATOM 1013 N N . TRP A 1 129 ? 20.640 -0.954 -0.093 1.00 55.16 129 TRP A N 1
ATOM 1014 C CA . TRP A 1 129 ? 21.864 -0.550 -0.809 1.00 55.16 129 TRP A CA 1
ATOM 1015 C C . TRP A 1 129 ? 21.721 0.774 -1.592 1.00 55.16 129 TRP A C 1
ATOM 1017 O O . TRP A 1 129 ? 22.721 1.392 -1.956 1.00 55.16 129 TRP A O 1
ATOM 1027 N N . GLY A 1 130 ? 20.488 1.277 -1.746 1.00 54.97 130 GLY A N 1
ATOM 1028 C CA . GLY A 1 130 ? 20.203 2.669 -2.110 1.00 54.97 130 GLY A CA 1
ATOM 1029 C C . GLY A 1 130 ? 19.748 2.893 -3.550 1.00 54.97 130 GLY A C 1
ATOM 1030 O O . GLY A 1 130 ? 20.569 2.970 -4.457 1.00 54.97 130 GLY A O 1
ATOM 1031 N N . SER A 1 131 ? 18.453 3.166 -3.741 1.00 55.62 131 SER A N 1
ATOM 1032 C CA . SER A 1 131 ? 18.064 4.172 -4.738 1.00 55.62 131 SER A CA 1
ATOM 1033 C C . SER A 1 131 ? 18.365 5.543 -4.126 1.00 55.62 131 SER A C 1
ATOM 1035 O O . SER A 1 131 ? 17.602 6.050 -3.309 1.00 55.62 131 SER A O 1
ATOM 1037 N N . ARG A 1 132 ? 19.549 6.090 -4.429 1.00 62.59 132 ARG A N 1
ATOM 1038 C CA . ARG A 1 132 ? 20.071 7.320 -3.795 1.00 62.59 132 ARG A CA 1
ATOM 1039 C C . ARG A 1 132 ? 19.592 8.615 -4.457 1.00 62.59 132 ARG A C 1
ATOM 1041 O O . ARG A 1 132 ? 19.893 9.692 -3.959 1.00 62.59 132 ARG A O 1
ATOM 1048 N N . ASN A 1 133 ? 18.851 8.515 -5.560 1.00 77.62 133 ASN A N 1
ATOM 1049 C CA . ASN A 1 133 ? 18.568 9.658 -6.436 1.00 77.62 133 ASN A CA 1
ATOM 1050 C C . ASN A 1 133 ? 17.070 9.913 -6.645 1.00 77.62 133 ASN A C 1
ATOM 1052 O O . ASN A 1 133 ? 16.703 10.771 -7.442 1.00 77.62 133 ASN A O 1
ATOM 1056 N N . GLU A 1 134 ? 16.199 9.168 -5.965 1.00 85.75 134 GLU A N 1
ATOM 1057 C CA . GLU A 1 134 ? 14.754 9.341 -6.086 1.00 85.75 134 GLU A CA 1
ATOM 1058 C C . GLU A 1 134 ? 14.172 9.843 -4.775 1.00 85.75 134 GLU A C 1
ATOM 1060 O O . GLU A 1 134 ? 14.464 9.302 -3.706 1.00 85.75 134 GLU A O 1
ATOM 1065 N N . ASN A 1 135 ? 13.314 10.858 -4.879 1.00 90.12 135 ASN A N 1
ATOM 1066 C CA . ASN A 1 135 ? 12.581 11.359 -3.731 1.00 90.12 135 ASN A CA 1
ATOM 1067 C C . ASN A 1 135 ? 11.714 10.244 -3.147 1.00 90.12 135 ASN A C 1
ATOM 1069 O O . ASN A 1 135 ? 10.922 9.605 -3.845 1.00 90.12 135 ASN A O 1
ATOM 1073 N N . ASN A 1 136 ? 11.854 10.040 -1.849 1.00 90.06 136 ASN A N 1
ATOM 1074 C CA . ASN A 1 136 ? 11.236 8.982 -1.089 1.00 90.06 136 ASN A CA 1
ATOM 1075 C C . ASN A 1 136 ? 10.505 9.556 0.136 1.00 90.06 136 ASN A C 1
ATOM 1077 O O . ASN A 1 136 ? 10.645 10.729 0.506 1.00 90.06 136 ASN A O 1
ATOM 1081 N N . ARG A 1 137 ? 9.630 8.728 0.699 1.00 92.44 137 ARG A N 1
ATOM 1082 C CA . ARG A 1 137 ? 8.832 9.011 1.890 1.00 92.44 137 ARG A CA 1
ATOM 1083 C C . ARG A 1 137 ? 8.746 7.759 2.740 1.00 92.44 137 ARG A C 1
ATOM 1085 O O . ARG A 1 137 ? 8.689 6.648 2.208 1.00 92.44 137 ARG A O 1
ATOM 1092 N N . ALA A 1 138 ? 8.670 7.951 4.046 1.00 92.44 138 ALA A N 1
ATOM 1093 C CA . ALA A 1 138 ? 8.547 6.866 5.000 1.00 92.44 138 ALA A CA 1
ATOM 1094 C C . ALA A 1 138 ? 7.165 6.854 5.648 1.00 92.44 138 ALA A C 1
ATOM 1096 O O . ALA A 1 138 ? 6.671 7.892 6.088 1.00 92.44 138 ALA A O 1
ATOM 1097 N N . LEU A 1 139 ? 6.572 5.667 5.755 1.00 95.88 139 LEU A N 1
ATOM 1098 C CA . LEU A 1 139 ? 5.571 5.394 6.779 1.00 95.88 139 LEU A CA 1
ATOM 1099 C C . LEU A 1 139 ? 6.332 4.961 8.031 1.00 95.88 139 LEU A C 1
ATOM 1101 O O . LEU A 1 139 ? 7.055 3.969 7.977 1.00 95.88 139 LEU A O 1
ATOM 1105 N N . CYS A 1 140 ? 6.153 5.665 9.144 1.00 95.31 140 CYS A N 1
ATOM 1106 C CA . CYS A 1 140 ? 6.652 5.263 10.457 1.00 95.31 140 CYS A CA 1
ATOM 1107 C C . CYS A 1 140 ? 5.468 5.021 11.388 1.00 95.31 140 CYS A C 1
ATOM 1109 O O . CYS A 1 140 ? 4.628 5.896 11.563 1.00 95.31 140 CYS A O 1
ATOM 1111 N N . VAL A 1 141 ? 5.403 3.847 12.011 1.00 96.88 141 VAL A N 1
ATOM 1112 C CA . VAL A 1 141 ? 4.452 3.543 13.082 1.00 96.88 141 VAL A CA 1
ATOM 1113 C C . VAL A 1 141 ? 5.211 3.472 14.399 1.00 96.88 141 VAL A C 1
ATOM 1115 O O . VAL A 1 141 ? 6.099 2.636 14.587 1.00 96.88 141 VAL A O 1
ATOM 1118 N N . LYS A 1 142 ? 4.842 4.350 15.327 1.00 95.12 142 LYS A N 1
ATOM 1119 C CA . LYS A 1 142 ? 5.431 4.468 16.661 1.00 95.12 142 LYS A CA 1
ATOM 1120 C C . LYS A 1 142 ? 4.870 3.413 17.617 1.00 95.12 142 LYS A C 1
ATOM 1122 O O . LYS A 1 142 ? 3.842 2.781 17.358 1.00 95.12 142 LYS A O 1
ATOM 1127 N N . SER A 1 143 ? 5.542 3.226 18.751 1.00 93.69 143 SER A N 1
ATOM 1128 C CA . SER A 1 143 ? 5.146 2.264 19.792 1.00 93.69 143 SER A CA 1
ATOM 1129 C C . SER A 1 143 ? 3.718 2.489 20.306 1.00 93.69 143 SER A C 1
ATOM 1131 O O . SER A 1 143 ? 2.986 1.525 20.512 1.00 93.69 143 SER A O 1
ATOM 1133 N N . ASN A 1 144 ? 3.285 3.748 20.403 1.00 94.25 144 ASN A N 1
ATOM 1134 C CA . ASN A 1 144 ? 1.945 4.165 20.828 1.00 94.25 144 ASN A CA 1
ATOM 1135 C C . ASN A 1 144 ? 0.856 4.061 19.734 1.00 94.25 144 ASN A C 1
ATOM 1137 O O . ASN A 1 144 ? -0.193 4.690 19.856 1.00 94.25 144 ASN A O 1
ATOM 1141 N N . ASN A 1 145 ? 1.087 3.290 18.665 1.00 95.69 145 ASN A N 1
ATOM 1142 C CA . ASN A 1 145 ? 0.148 3.080 17.551 1.00 95.69 145 ASN A CA 1
ATOM 1143 C C . ASN A 1 145 ? -0.167 4.332 16.719 1.00 95.69 145 ASN A C 1
ATOM 1145 O O . ASN A 1 145 ? -1.155 4.338 15.988 1.00 95.69 145 ASN A O 1
ATOM 1149 N N . VAL A 1 146 ? 0.643 5.384 16.822 1.00 95.56 146 VAL A N 1
ATOM 1150 C CA . VAL A 1 146 ? 0.553 6.558 15.948 1.00 95.56 146 VAL A CA 1
ATOM 1151 C C . VAL A 1 146 ? 1.414 6.338 14.711 1.00 95.56 146 VAL A C 1
ATOM 1153 O O . VAL A 1 146 ? 2.577 5.950 14.829 1.00 95.56 146 VAL A O 1
ATOM 1156 N N . ALA A 1 147 ? 0.864 6.624 13.537 1.00 96.25 147 ALA A N 1
ATOM 1157 C CA . ALA A 1 147 ? 1.578 6.631 12.275 1.00 96.25 147 ALA A CA 1
ATOM 1158 C C . ALA A 1 147 ? 1.938 8.053 11.821 1.00 96.25 147 ALA A C 1
ATOM 1160 O O . ALA A 1 147 ? 1.207 9.016 12.057 1.00 96.25 147 ALA A O 1
ATOM 1161 N N . THR A 1 148 ? 3.064 8.191 11.134 1.00 94.19 148 THR A N 1
ATOM 1162 C CA . THR A 1 148 ? 3.508 9.424 10.482 1.00 94.19 148 THR A CA 1
ATOM 1163 C C . THR A 1 148 ? 3.924 9.131 9.048 1.00 94.19 148 THR A C 1
ATOM 1165 O O . THR A 1 148 ? 4.429 8.050 8.738 1.00 94.19 148 THR A O 1
ATOM 1168 N N . VAL A 1 149 ? 3.695 10.110 8.171 1.00 92.38 149 VAL A N 1
ATOM 1169 C CA . VAL A 1 149 ? 4.328 10.167 6.852 1.00 92.38 149 VAL A CA 1
ATOM 1170 C C . VAL A 1 149 ? 5.455 11.177 6.947 1.00 92.38 149 VAL A C 1
ATOM 1172 O O . VAL A 1 149 ? 5.207 12.348 7.234 1.00 92.38 149 VAL A O 1
ATOM 1175 N N . GLU A 1 150 ? 6.674 10.729 6.696 1.00 88.50 150 GLU A N 1
ATOM 1176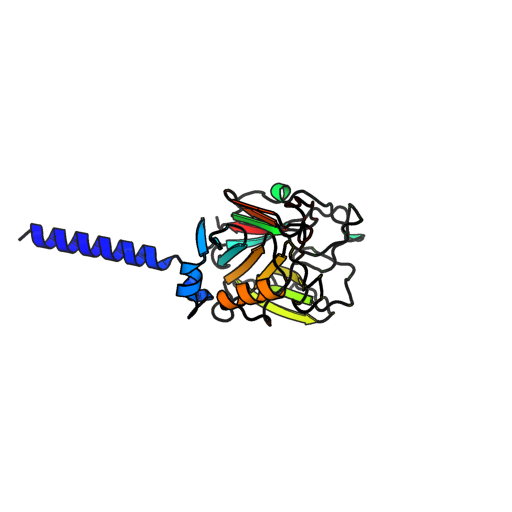 C CA . GLU A 1 150 ? 7.869 11.557 6.806 1.00 88.50 150 GLU A CA 1
ATOM 1177 C C . GLU A 1 150 ? 8.489 11.756 5.428 1.00 88.50 150 GLU A C 1
ATOM 1179 O O . GLU A 1 150 ? 8.690 10.802 4.671 1.00 88.50 150 GLU A O 1
ATOM 1184 N N . LEU A 1 151 ? 8.757 13.018 5.081 1.00 82.38 151 LEU A N 1
ATOM 1185 C CA . LEU A 1 151 ? 9.508 13.343 3.879 1.00 82.38 151 LEU A CA 1
ATOM 1186 C C . LEU A 1 151 ? 10.983 13.074 4.158 1.00 82.38 151 LEU A C 1
ATOM 1188 O O . LEU A 1 151 ? 11.613 13.783 4.936 1.00 82.38 151 LEU A O 1
ATOM 1192 N N . THR A 1 152 ? 11.520 12.057 3.505 1.00 78.12 152 THR A N 1
ATOM 1193 C CA . THR A 1 152 ? 12.911 11.627 3.669 1.00 78.12 152 THR A CA 1
ATOM 1194 C C . THR A 1 152 ? 13.818 12.173 2.559 1.00 78.12 152 THR A C 1
ATOM 1196 O O . THR A 1 152 ? 15.042 12.157 2.690 1.00 78.12 152 THR A O 1
ATOM 1199 N N . GLY A 1 153 ? 13.230 12.747 1.499 1.00 80.50 153 GLY A N 1
ATOM 1200 C CA . GLY A 1 153 ? 13.964 13.346 0.384 1.00 80.50 153 GLY A CA 1
ATOM 1201 C C . GLY A 1 153 ? 14.681 12.262 -0.410 1.00 80.50 153 GLY A C 1
ATOM 1202 O O . GLY A 1 153 ? 14.069 11.269 -0.770 1.00 80.50 153 GLY A O 1
ATOM 1203 N N . THR A 1 154 ? 15.973 12.417 -0.665 1.00 77.50 154 THR A N 1
ATOM 1204 C CA . THR A 1 154 ? 16.830 11.333 -1.184 1.00 77.50 154 THR A CA 1
ATOM 1205 C C . THR A 1 154 ? 17.529 10.554 -0.064 1.00 77.50 154 THR A C 1
ATOM 1207 O O . THR A 1 154 ? 18.244 9.582 -0.314 1.00 77.50 154 THR A O 1
ATOM 1210 N N . GLY A 1 155 ? 17.320 10.976 1.187 1.00 73.75 155 GLY A N 1
ATOM 1211 C CA . GLY A 1 155 ? 17.868 10.354 2.377 1.00 73.75 155 GLY A CA 1
ATOM 1212 C C . GLY A 1 155 ? 17.239 8.996 2.655 1.00 73.75 155 GLY A C 1
ATOM 1213 O O . GLY A 1 155 ? 16.219 8.607 2.091 1.00 73.75 155 GLY A O 1
ATOM 1214 N N . THR A 1 156 ? 17.885 8.243 3.533 1.00 74.06 156 THR A N 1
ATOM 1215 C CA . THR A 1 156 ? 17.462 6.884 3.874 1.00 74.06 156 THR A CA 1
ATOM 1216 C C . THR A 1 156 ? 17.717 6.628 5.361 1.00 74.06 156 THR A C 1
ATOM 1218 O O . THR A 1 156 ? 18.629 5.893 5.740 1.00 74.06 156 THR A O 1
ATOM 1221 N N . PRO A 1 157 ? 16.954 7.320 6.224 1.00 76.12 157 PRO A N 1
ATOM 1222 C CA . PRO A 1 157 ? 17.142 7.255 7.666 1.00 76.12 157 PRO A CA 1
ATOM 1223 C C . PRO A 1 157 ? 16.870 5.850 8.207 1.00 76.12 157 PRO A C 1
ATOM 1225 O O . PRO A 1 157 ? 16.032 5.105 7.692 1.00 76.12 157 PRO A O 1
ATOM 1228 N N . ASN A 1 158 ? 17.565 5.510 9.290 1.00 78.75 158 ASN A N 1
ATOM 1229 C CA . ASN A 1 158 ? 17.296 4.292 10.033 1.00 78.75 158 ASN A CA 1
ATOM 1230 C C . ASN A 1 158 ? 16.204 4.544 11.082 1.00 78.75 158 ASN A C 1
ATOM 1232 O O . ASN A 1 158 ? 16.409 5.276 12.049 1.00 78.75 158 ASN A O 1
ATOM 1236 N N . TYR A 1 159 ? 15.061 3.884 10.913 1.00 83.19 159 TYR A N 1
ATOM 1237 C CA . TYR A 1 159 ? 13.917 3.989 11.814 1.00 83.19 159 TYR A CA 1
ATOM 1238 C C . TYR A 1 159 ? 13.879 2.918 12.913 1.00 83.19 159 TYR A C 1
ATOM 1240 O O . TYR A 1 159 ? 12.934 2.906 13.699 1.00 83.19 159 TYR A O 1
ATOM 1248 N N . SER A 1 160 ? 14.881 2.033 13.005 1.00 80.75 160 SER A N 1
ATOM 1249 C CA . SER A 1 160 ? 14.900 0.894 13.941 1.00 80.75 160 SER A CA 1
ATOM 1250 C C . SER A 1 160 ? 14.705 1.263 15.411 1.00 80.75 160 SER A C 1
ATOM 1252 O O . SER A 1 160 ? 14.192 0.451 16.173 1.00 80.75 160 SER A O 1
ATOM 1254 N N . TYR A 1 161 ? 15.095 2.475 15.810 1.00 82.50 161 TYR A N 1
ATOM 1255 C CA . TYR A 1 161 ? 14.964 2.959 17.189 1.00 82.50 161 TYR A CA 1
ATOM 1256 C C . TYR A 1 161 ? 13.754 3.878 17.407 1.00 82.50 161 TYR A C 1
ATOM 1258 O O . TYR A 1 161 ? 13.370 4.124 18.546 1.00 82.50 161 TYR A O 1
ATOM 1266 N N . ALA A 1 162 ? 13.153 4.394 16.332 1.00 86.56 162 ALA A N 1
ATOM 1267 C CA . ALA A 1 162 ? 12.073 5.380 16.400 1.00 86.56 162 ALA A CA 1
ATOM 1268 C C . ALA A 1 162 ? 10.688 4.775 16.120 1.00 86.56 162 ALA A C 1
ATOM 1270 O O . ALA A 1 162 ? 9.674 5.277 16.610 1.00 86.56 162 ALA A O 1
ATOM 1271 N N . CYS A 1 163 ? 10.638 3.699 15.334 1.00 92.88 163 CYS A N 1
ATOM 1272 C CA . CYS A 1 163 ? 9.405 3.105 14.839 1.00 92.88 163 CYS A CA 1
ATOM 1273 C C . CYS A 1 163 ? 9.411 1.601 15.110 1.00 92.88 163 CYS A C 1
ATOM 1275 O O . CYS A 1 163 ? 10.405 0.922 14.868 1.00 92.88 163 CYS A O 1
ATOM 1277 N N . LYS A 1 164 ? 8.272 1.061 15.548 1.00 94.38 164 LYS A N 1
ATOM 1278 C CA . LYS A 1 164 ? 8.085 -0.396 15.644 1.00 94.38 164 LYS A CA 1
ATOM 1279 C C . LYS A 1 164 ? 7.828 -1.044 14.283 1.00 94.38 164 LYS A C 1
ATOM 1281 O O . LYS A 1 164 ? 8.039 -2.237 14.115 1.00 94.38 164 LYS A O 1
ATOM 1286 N N . PHE A 1 165 ? 7.351 -0.252 13.328 1.00 95.69 165 PHE A N 1
ATOM 1287 C CA . PHE A 1 165 ? 7.200 -0.630 11.933 1.00 95.69 165 PHE A CA 1
ATOM 1288 C C . PHE A 1 165 ? 7.534 0.585 11.075 1.00 95.69 165 PHE A C 1
ATOM 1290 O O . PHE A 1 165 ? 7.080 1.693 11.370 1.00 95.69 165 PHE A O 1
ATOM 1297 N N . SER A 1 166 ? 8.297 0.389 10.007 1.00 94.88 166 SER A N 1
ATOM 1298 C CA . SER A 1 166 ? 8.434 1.402 8.970 1.00 94.88 166 SER A CA 1
ATOM 1299 C C . SER A 1 166 ? 8.627 0.782 7.598 1.00 94.88 166 SER A C 1
ATOM 1301 O O . SER A 1 166 ? 9.072 -0.360 7.467 1.00 94.88 166 SER A O 1
ATOM 1303 N N . VAL A 1 167 ? 8.317 1.564 6.571 1.00 93.69 167 VAL A N 1
ATOM 1304 C CA . VAL A 1 167 ? 8.673 1.258 5.188 1.00 93.69 167 VAL A CA 1
ATOM 1305 C C . VAL A 1 167 ? 8.974 2.563 4.460 1.00 93.69 167 VAL A C 1
ATOM 1307 O O . VAL A 1 167 ? 8.191 3.512 4.537 1.00 93.69 167 VAL A O 1
ATOM 1310 N N . ILE A 1 168 ? 10.112 2.621 3.768 1.00 92.19 168 ILE A N 1
ATOM 1311 C CA . ILE A 1 168 ? 10.450 3.736 2.883 1.00 92.19 168 ILE A CA 1
ATOM 1312 C C . ILE A 1 168 ? 10.090 3.344 1.451 1.00 92.19 168 ILE A C 1
ATOM 1314 O O . ILE A 1 168 ? 10.478 2.284 0.963 1.00 92.19 168 ILE A O 1
ATOM 1318 N N . LEU A 1 169 ? 9.325 4.195 0.776 1.00 93.56 169 LEU A N 1
ATOM 1319 C CA . LEU A 1 169 ? 8.914 4.023 -0.617 1.00 93.56 169 LEU A CA 1
ATOM 1320 C C . LEU A 1 169 ? 9.025 5.373 -1.342 1.00 93.56 169 LEU A C 1
ATOM 1322 O O . LEU A 1 169 ? 9.595 6.322 -0.815 1.00 93.56 169 LEU A O 1
ATOM 1326 N N . LEU A 1 170 ? 8.505 5.486 -2.561 1.00 94.00 170 LEU A N 1
ATOM 1327 C CA . LEU A 1 170 ? 8.703 6.683 -3.376 1.00 94.00 170 LEU A CA 1
ATOM 1328 C C . LEU A 1 170 ? 7.751 7.823 -3.014 1.00 94.00 170 LEU A C 1
ATOM 1330 O O . LEU A 1 170 ? 6.618 7.620 -2.580 1.00 94.00 170 LEU A O 1
ATOM 1334 N N . HIS A 1 171 ? 8.196 9.046 -3.284 1.00 93.69 171 HIS A N 1
ATOM 1335 C CA . HIS A 1 171 ? 7.315 10.199 -3.402 1.00 93.69 171 HIS A CA 1
ATOM 1336 C C . HIS A 1 171 ? 6.424 10.039 -4.650 1.00 93.69 171 HIS A C 1
ATOM 1338 O O . HIS A 1 171 ? 6.936 9.652 -5.703 1.00 93.69 171 HIS A O 1
ATOM 1344 N N . PRO A 1 172 ? 5.128 10.402 -4.611 1.00 93.31 172 PRO A N 1
ATOM 1345 C CA . PRO A 1 172 ? 4.222 10.305 -5.767 1.00 93.31 172 PRO A CA 1
ATOM 1346 C C . PRO A 1 172 ? 4.610 11.177 -6.978 1.00 93.31 172 PRO A C 1
ATOM 1348 O O . PRO A 1 172 ? 4.022 11.022 -8.046 1.00 93.31 172 PRO A O 1
ATOM 1351 N N . ASP A 1 173 ? 5.597 12.068 -6.829 1.00 92.75 173 ASP A N 1
ATOM 1352 C CA . ASP A 1 173 ? 6.107 12.929 -7.912 1.00 92.75 173 ASP A CA 1
ATOM 1353 C C . ASP A 1 173 ? 7.167 12.246 -8.774 1.00 92.75 173 ASP A C 1
ATOM 1355 O O . ASP A 1 173 ? 7.454 12.706 -9.878 1.00 92.75 173 ASP A O 1
ATOM 1359 N N . VAL A 1 174 ? 7.747 11.144 -8.291 1.00 93.00 174 VAL A N 1
ATOM 1360 C CA . VAL A 1 174 ? 8.695 10.365 -9.083 1.00 93.00 174 VAL A CA 1
ATOM 1361 C C . VAL A 1 174 ? 7.947 9.771 -10.276 1.00 93.00 174 VAL A C 1
ATOM 1363 O O . VAL A 1 174 ? 6.916 9.108 -10.118 1.00 93.00 174 VAL A O 1
ATOM 1366 N N . ASP A 1 175 ? 8.445 10.019 -11.488 1.00 93.69 175 ASP A N 1
ATOM 1367 C CA . ASP A 1 175 ? 7.810 9.514 -12.702 1.00 93.69 175 ASP A CA 1
ATOM 1368 C C . ASP A 1 175 ? 8.089 8.016 -12.851 1.00 93.69 175 ASP A C 1
ATOM 1370 O O . ASP A 1 175 ? 9.131 7.587 -13.344 1.00 93.69 175 ASP A O 1
ATOM 1374 N N . LYS A 1 176 ? 7.127 7.193 -12.429 1.00 92.88 176 LYS A N 1
ATOM 1375 C CA . LYS A 1 176 ? 7.126 5.750 -12.680 1.00 92.88 176 LYS A CA 1
ATOM 1376 C C . LYS A 1 176 ? 6.131 5.427 -13.784 1.00 92.88 176 LYS A C 1
ATOM 1378 O O . LYS A 1 176 ? 5.292 4.531 -13.642 1.00 92.88 176 LYS A O 1
ATOM 1383 N N . GLY A 1 177 ? 6.209 6.162 -14.891 1.00 92.56 177 GLY A N 1
ATOM 1384 C CA . GLY A 1 177 ? 5.268 6.097 -16.003 1.00 92.56 177 GLY A CA 1
ATOM 1385 C C . GLY A 1 177 ? 3.951 6.757 -15.625 1.00 92.56 177 GLY A C 1
ATOM 1386 O O . GLY A 1 177 ? 2.915 6.099 -15.651 1.00 92.56 177 GLY A O 1
ATOM 1387 N N . LYS A 1 178 ? 3.982 8.029 -15.222 1.00 94.38 178 LYS A N 1
ATOM 1388 C CA . LYS A 1 178 ? 2.845 8.752 -14.626 1.00 94.38 178 LYS A CA 1
ATOM 1389 C C . LYS A 1 178 ? 1.567 8.733 -15.468 1.00 94.38 178 LYS A C 1
ATOM 1391 O O . LYS A 1 178 ? 0.478 8.675 -14.906 1.00 94.38 178 LYS A O 1
ATOM 1396 N N . LYS A 1 179 ? 1.710 8.725 -16.800 1.00 95.88 179 LYS A N 1
ATOM 1397 C CA . LYS A 1 179 ? 0.614 8.686 -17.790 1.00 95.88 179 LYS A CA 1
ATOM 1398 C C . LYS A 1 179 ? 0.201 7.267 -18.198 1.00 95.88 179 LYS A C 1
ATOM 1400 O O . LYS A 1 179 ? -0.744 7.102 -18.957 1.00 95.88 179 LYS A O 1
ATOM 1405 N N . VAL A 1 180 ? 0.907 6.241 -17.723 1.00 95.81 180 VAL A N 1
ATOM 1406 C CA . VAL A 1 180 ? 0.632 4.845 -18.071 1.00 95.81 180 VAL A CA 1
ATOM 1407 C C . VAL A 1 180 ? -0.321 4.254 -17.042 1.00 95.81 180 VAL A C 1
ATOM 1409 O O . VAL A 1 180 ? -0.007 4.211 -15.846 1.00 95.81 180 VAL A O 1
ATOM 1412 N N . SER A 1 181 ? -1.468 3.773 -17.521 1.00 96.56 181 SER A N 1
ATOM 1413 C CA . SER A 1 181 ? -2.386 2.975 -16.712 1.00 96.56 181 SER A CA 1
ATOM 1414 C C . SER A 1 181 ? -1.759 1.608 -16.441 1.00 96.56 181 SER A C 1
ATOM 1416 O O . SER A 1 181 ? -1.429 0.879 -17.369 1.00 96.56 181 SER A O 1
ATOM 1418 N N . LYS A 1 182 ? -1.509 1.285 -15.174 1.00 96.88 182 LYS A N 1
ATOM 1419 C CA . LYS A 1 182 ? -0.940 0.001 -14.726 1.00 96.88 182 LYS A CA 1
ATOM 1420 C C . LYS A 1 182 ? -1.262 -0.215 -13.252 1.00 96.88 182 LYS A C 1
ATOM 1422 O O . LYS A 1 182 ? -1.881 0.655 -12.644 1.00 96.88 182 LYS A O 1
ATOM 1427 N N . GLY A 1 183 ? -0.855 -1.339 -12.672 1.00 98.00 183 GLY A N 1
ATOM 1428 C CA . GLY A 1 183 ? -1.022 -1.556 -11.238 1.00 98.00 183 GLY A CA 1
ATOM 1429 C C . GLY A 1 183 ? -0.348 -0.454 -10.412 1.00 98.00 183 GLY A C 1
ATOM 1430 O O . GLY A 1 183 ? 0.761 -0.021 -10.747 1.00 98.00 183 GLY A O 1
ATOM 1431 N N . ARG A 1 184 ? -1.007 0.025 -9.353 1.00 98.31 184 ARG A N 1
ATOM 1432 C CA . ARG A 1 184 ? -0.471 1.054 -8.440 1.00 98.31 184 ARG A CA 1
ATOM 1433 C C . ARG A 1 184 ? -0.856 0.753 -7.002 1.00 98.31 184 ARG A C 1
ATOM 1435 O O . ARG A 1 184 ? -2.030 0.503 -6.729 1.00 98.31 184 ARG A O 1
ATOM 1442 N N . THR A 1 185 ? 0.118 0.888 -6.106 1.00 98.50 185 THR A N 1
ATOM 1443 C CA . THR A 1 185 ? -0.067 0.769 -4.658 1.00 98.50 185 THR A CA 1
ATOM 1444 C C . THR A 1 185 ? 0.375 2.057 -3.983 1.00 98.50 185 THR A C 1
ATOM 1446 O O . THR A 1 185 ? 1.502 2.502 -4.185 1.00 98.50 185 THR A O 1
ATOM 1449 N N . TYR A 1 186 ? -0.517 2.688 -3.227 1.00 98.25 186 TYR A N 1
ATOM 1450 C CA . TYR A 1 186 ? -0.252 3.920 -2.486 1.00 98.25 186 TYR A CA 1
ATOM 1451 C C . TYR A 1 186 ? -0.615 3.720 -1.015 1.00 98.25 186 TYR A C 1
ATOM 1453 O O . TYR A 1 186 ? -1.522 2.952 -0.697 1.00 98.25 186 TYR A O 1
ATOM 1461 N N . ILE A 1 187 ? 0.087 4.414 -0.127 1.00 98.19 187 ILE A N 1
ATOM 1462 C CA . ILE A 1 187 ? -0.123 4.373 1.321 1.00 98.19 187 ILE A CA 1
ATOM 1463 C C . ILE A 1 187 ? -0.304 5.798 1.836 1.00 98.19 187 ILE A C 1
ATOM 1465 O O . ILE A 1 187 ? 0.327 6.724 1.322 1.00 98.19 187 ILE A O 1
ATOM 1469 N N . ASP A 1 188 ? -1.140 5.969 2.855 1.00 95.00 188 ASP A N 1
ATOM 1470 C CA . ASP A 1 188 ? -1.257 7.227 3.589 1.00 95.00 188 ASP A CA 1
ATOM 1471 C C . ASP A 1 188 ? -1.604 7.035 5.069 1.00 95.00 188 ASP A C 1
ATOM 1473 O O . ASP A 1 188 ? -2.084 5.982 5.491 1.00 95.00 188 ASP A O 1
ATOM 1477 N N . VAL A 1 189 ? -1.395 8.103 5.838 1.00 92.81 189 VAL A N 1
ATOM 1478 C CA . VAL A 1 189 ? -1.930 8.305 7.181 1.00 92.81 189 VAL A CA 1
ATOM 1479 C C . VAL A 1 189 ? -2.843 9.540 7.161 1.00 92.81 189 VAL A C 1
ATOM 1481 O O . VAL A 1 189 ? -2.333 10.648 6.953 1.00 92.81 189 VAL A O 1
ATOM 1484 N N . PRO A 1 190 ? -4.151 9.425 7.454 1.00 86.25 190 PRO A N 1
ATOM 1485 C CA . PRO A 1 190 ? -5.058 10.569 7.469 1.00 86.25 190 PRO A CA 1
ATOM 1486 C C . PRO A 1 190 ? -4.615 11.621 8.486 1.00 86.25 190 PRO A C 1
ATOM 1488 O O . PRO A 1 190 ? -4.304 11.304 9.633 1.00 86.25 190 PRO A O 1
ATOM 1491 N N . SER A 1 191 ? -4.639 12.899 8.102 1.00 79.19 191 SER A N 1
ATOM 1492 C CA . SER A 1 191 ? -4.250 14.002 8.998 1.00 79.19 191 SER A CA 1
ATOM 1493 C C . SER A 1 191 ? -5.153 14.124 10.229 1.00 79.19 191 SER A C 1
ATOM 1495 O O . SER A 1 191 ? -4.691 14.527 11.292 1.00 79.19 191 SER A O 1
ATOM 1497 N N . LYS A 1 192 ? -6.431 13.752 10.094 1.00 80.50 192 LYS A N 1
ATOM 1498 C CA . LYS A 1 192 ? -7.436 13.825 11.165 1.00 80.50 192 LYS A CA 1
ATOM 1499 C C . LYS A 1 192 ? -7.312 12.707 12.194 1.00 80.50 192 LYS A C 1
ATOM 1501 O O . LYS A 1 192 ? -7.769 12.869 13.319 1.00 80.50 192 LYS A O 1
ATOM 1506 N N . ASN A 1 193 ? -6.744 11.566 11.807 1.00 87.81 193 ASN A N 1
ATOM 1507 C CA . ASN A 1 193 ? -6.594 10.430 12.701 1.00 87.81 193 ASN A CA 1
ATOM 1508 C C . ASN A 1 193 ? -5.389 9.583 12.295 1.00 87.81 193 ASN A C 1
ATOM 1510 O O . ASN A 1 193 ? -5.472 8.685 11.458 1.00 87.81 193 ASN A O 1
ATOM 1514 N N . ASN A 1 194 ? -4.270 9.872 12.948 1.00 91.56 194 ASN A N 1
ATOM 1515 C CA . ASN A 1 194 ? -2.987 9.233 12.703 1.00 91.56 194 ASN A CA 1
ATOM 1516 C C . ASN A 1 194 ? -2.875 7.809 13.275 1.00 91.56 194 ASN A C 1
ATOM 1518 O O . ASN A 1 194 ? -1.830 7.184 13.135 1.00 91.56 194 ASN A O 1
ATOM 1522 N N . HIS A 1 195 ? -3.935 7.270 13.880 1.00 94.62 195 HIS A N 1
ATOM 1523 C CA . HIS A 1 195 ? -4.021 5.845 14.193 1.00 94.62 195 HIS A CA 1
ATOM 1524 C C . HIS A 1 195 ? -4.488 5.004 13.003 1.00 94.62 195 HIS A C 1
ATOM 1526 O O . HIS A 1 195 ? -4.428 3.780 13.076 1.00 94.62 195 HIS A O 1
ATOM 1532 N N . PHE A 1 196 ? -4.946 5.628 11.915 1.00 95.25 196 PHE A N 1
ATOM 1533 C CA . PHE A 1 196 ? -5.325 4.914 10.704 1.00 95.25 196 PHE A CA 1
ATOM 1534 C C . PHE A 1 196 ? -4.207 4.924 9.664 1.00 95.25 196 PHE A C 1
ATOM 1536 O O . PHE A 1 196 ? -3.558 5.942 9.439 1.00 95.25 196 PHE A O 1
ATOM 1543 N N . VAL A 1 197 ? -4.038 3.794 8.982 1.00 97.31 197 VAL A N 1
ATOM 1544 C CA . VAL A 1 197 ? -3.243 3.685 7.753 1.00 97.31 197 VAL A CA 1
ATOM 1545 C C . VAL A 1 197 ? -4.159 3.248 6.623 1.00 97.31 197 VAL A C 1
ATOM 1547 O O . VAL A 1 197 ? -4.938 2.300 6.780 1.00 97.31 197 VAL A O 1
ATOM 1550 N N . LEU A 1 198 ? -4.065 3.943 5.492 1.00 97.75 198 LEU A N 1
ATOM 1551 C CA . LEU A 1 198 ? -4.780 3.609 4.270 1.00 97.75 198 LEU A CA 1
ATOM 1552 C C . LEU A 1 198 ? -3.836 2.968 3.270 1.00 97.75 198 LEU A C 1
ATOM 1554 O O . LEU A 1 198 ? -2.746 3.478 3.031 1.00 97.75 198 LEU A O 1
ATOM 1558 N N . PHE A 1 199 ? -4.305 1.902 2.634 1.00 98.50 199 PHE A N 1
ATOM 1559 C CA . PHE A 1 199 ? -3.676 1.324 1.454 1.00 98.50 199 PHE A CA 1
ATOM 1560 C C . PHE A 1 199 ? -4.631 1.439 0.277 1.00 98.50 199 PHE A C 1
ATOM 1562 O O . PHE A 1 199 ? -5.762 0.970 0.359 1.00 98.50 199 PHE A O 1
ATOM 1569 N N . PHE A 1 200 ? -4.163 2.006 -0.826 1.00 98.56 200 PHE A N 1
ATOM 1570 C CA . PHE A 1 200 ? -4.869 2.050 -2.100 1.00 98.56 200 PHE A CA 1
ATOM 1571 C C . PHE A 1 200 ? -4.164 1.098 -3.059 1.00 98.56 200 PHE A C 1
ATOM 1573 O O . PHE A 1 200 ? -3.004 1.326 -3.391 1.00 98.56 200 PHE A O 1
ATOM 1580 N N . VAL A 1 201 ? -4.842 0.047 -3.516 1.00 98.69 201 VAL A N 1
ATOM 1581 C CA . VAL A 1 201 ? -4.287 -0.940 -4.454 1.00 98.69 201 VAL A CA 1
ATOM 1582 C C . VAL A 1 201 ? -5.181 -0.997 -5.682 1.00 98.69 201 VAL A C 1
ATOM 1584 O O . VAL A 1 201 ? -6.394 -1.177 -5.565 1.00 98.69 201 VAL A O 1
ATOM 1587 N N . THR A 1 202 ? -4.609 -0.824 -6.871 1.00 98.12 202 THR A N 1
ATOM 1588 C CA . THR A 1 202 ? -5.395 -0.731 -8.108 1.00 98.12 202 THR A CA 1
ATOM 1589 C C . THR A 1 202 ? -4.882 -1.639 -9.197 1.00 98.12 202 THR A C 1
ATOM 1591 O O . THR A 1 202 ? -3.684 -1.880 -9.326 1.00 98.12 202 THR A O 1
ATOM 1594 N N . LYS A 1 203 ? -5.821 -2.123 -10.012 1.00 97.06 203 LYS A N 1
ATOM 1595 C CA . LYS A 1 203 ? -5.521 -2.987 -11.150 1.00 97.06 203 LYS A CA 1
ATOM 1596 C C . LYS A 1 203 ? -4.818 -2.206 -12.262 1.00 97.06 203 LYS A C 1
ATOM 1598 O O . LYS A 1 203 ? -3.809 -2.654 -12.798 1.00 97.06 203 LYS A O 1
ATOM 1603 N N . ASN A 1 204 ? -5.359 -1.042 -12.613 1.00 95.81 204 ASN A N 1
ATOM 1604 C CA . ASN A 1 204 ? -4.909 -0.240 -13.746 1.00 95.81 204 ASN A CA 1
ATOM 1605 C C . ASN A 1 204 ? -5.272 1.243 -13.564 1.00 95.81 204 ASN A C 1
ATOM 1607 O O . ASN A 1 204 ? -6.381 1.664 -13.888 1.00 95.81 204 ASN A O 1
ATOM 1611 N N . ARG A 1 205 ? -4.348 2.046 -13.033 1.00 97.31 205 ARG A N 1
ATOM 1612 C CA . ARG A 1 205 ? -4.500 3.501 -12.905 1.00 97.31 205 ARG A CA 1
ATOM 1613 C C . ARG A 1 205 ? -3.203 4.234 -13.241 1.00 97.31 205 ARG A C 1
ATOM 1615 O O . ARG A 1 205 ? -2.089 3.729 -13.061 1.00 97.31 205 ARG A O 1
ATOM 1622 N N . THR A 1 206 ? -3.355 5.439 -13.762 1.00 97.62 206 THR A N 1
ATOM 1623 C CA . THR A 1 206 ? -2.296 6.444 -13.873 1.00 97.62 206 THR A CA 1
ATOM 1624 C C . THR A 1 206 ? -1.972 7.021 -12.492 1.00 97.62 206 THR A C 1
ATOM 1626 O O . THR A 1 206 ? -2.732 6.845 -11.538 1.00 97.62 206 THR A O 1
ATOM 1629 N N . GLN A 1 207 ? -0.844 7.725 -12.357 1.00 97.50 207 GLN A N 1
ATOM 1630 C CA . GLN A 1 207 ? -0.513 8.385 -11.085 1.00 97.50 207 GLN A CA 1
ATOM 1631 C C . GLN A 1 207 ? -1.532 9.486 -10.742 1.00 97.50 207 GLN A C 1
ATOM 1633 O O . GLN A 1 207 ? -1.950 9.579 -9.594 1.00 97.50 207 GLN A O 1
ATOM 1638 N N . GLY A 1 208 ? -2.008 10.247 -11.736 1.00 97.38 208 GLY A N 1
ATOM 1639 C CA . GLY A 1 208 ? -3.029 11.282 -11.526 1.00 97.38 208 GLY A CA 1
ATOM 1640 C C . GLY A 1 208 ? -4.377 10.720 -11.060 1.00 97.38 208 GLY A C 1
ATOM 1641 O O . GLY A 1 208 ? -5.009 11.282 -10.172 1.00 97.38 208 GLY A O 1
ATOM 1642 N N . GLU A 1 209 ? -4.800 9.566 -11.584 1.00 97.50 209 GLU A N 1
ATOM 1643 C CA . GLU A 1 209 ? -6.015 8.903 -11.093 1.00 97.50 209 GLU A CA 1
ATOM 1644 C C . GLU A 1 209 ? -5.851 8.375 -9.661 1.00 97.50 209 GLU A C 1
ATOM 1646 O O . GLU A 1 209 ? -6.802 8.432 -8.885 1.00 97.50 209 GLU A O 1
ATOM 1651 N N . MET A 1 210 ? -4.660 7.891 -9.284 1.00 97.62 210 MET A N 1
ATOM 1652 C CA . MET A 1 210 ? -4.377 7.502 -7.894 1.00 97.62 210 MET A CA 1
ATOM 1653 C C . MET A 1 210 ? -4.454 8.695 -6.943 1.00 97.62 210 MET A C 1
ATOM 1655 O O . MET A 1 210 ? -5.026 8.574 -5.863 1.00 97.62 210 MET A O 1
ATOM 1659 N N . GLU A 1 211 ? -3.920 9.847 -7.351 1.00 96.56 211 GLU A N 1
ATOM 1660 C CA . GLU A 1 211 ? -4.019 11.098 -6.594 1.00 96.56 211 GLU A CA 1
ATOM 1661 C C . GLU A 1 211 ? -5.484 11.538 -6.432 1.00 96.56 211 GLU A C 1
ATOM 1663 O O . GLU A 1 211 ? -5.893 11.908 -5.333 1.00 96.56 211 GLU A O 1
ATOM 1668 N N . ALA A 1 212 ? -6.303 11.428 -7.484 1.00 95.88 212 ALA A N 1
ATOM 1669 C CA . ALA A 1 212 ? -7.732 11.741 -7.420 1.00 95.88 212 ALA A CA 1
ATOM 1670 C C . ALA A 1 212 ? -8.510 10.778 -6.504 1.00 95.88 212 ALA A C 1
ATOM 1672 O O . ALA A 1 212 ? -9.337 11.221 -5.705 1.00 95.88 212 ALA A O 1
ATOM 1673 N N . ILE A 1 213 ? -8.222 9.471 -6.576 1.00 96.12 213 ILE A N 1
ATOM 1674 C CA . ILE A 1 213 ? -8.798 8.462 -5.676 1.00 96.12 213 ILE A CA 1
ATOM 1675 C C . ILE A 1 213 ? -8.414 8.775 -4.229 1.00 96.12 213 ILE A C 1
ATOM 1677 O O . ILE A 1 213 ? -9.284 8.826 -3.369 1.00 96.12 213 ILE A O 1
ATOM 1681 N N . ALA A 1 214 ? -7.140 9.024 -3.944 1.00 94.62 214 ALA A N 1
ATOM 1682 C CA . ALA A 1 214 ? -6.697 9.383 -2.602 1.00 94.62 214 ALA A CA 1
ATOM 1683 C C . ALA A 1 214 ? -7.392 10.652 -2.081 1.00 94.62 214 ALA A C 1
ATOM 1685 O O . ALA A 1 214 ? -7.909 10.662 -0.963 1.00 94.62 214 ALA A O 1
ATOM 1686 N N . ASN A 1 215 ? -7.485 11.691 -2.913 1.00 92.88 215 ASN A N 1
ATOM 1687 C CA . ASN A 1 215 ? -8.127 12.947 -2.538 1.00 92.88 215 ASN A CA 1
ATOM 1688 C C . ASN A 1 215 ? -9.618 12.765 -2.209 1.00 92.88 215 ASN A C 1
ATOM 1690 O O . ASN A 1 215 ? -10.113 13.349 -1.246 1.00 92.88 215 ASN A O 1
ATOM 1694 N N . LEU A 1 216 ? -10.323 11.896 -2.944 1.00 92.25 216 LEU A N 1
ATOM 1695 C CA . LEU A 1 216 ? -11.699 11.501 -2.623 1.00 92.25 216 LEU A CA 1
ATOM 1696 C C . LEU A 1 216 ? -11.808 10.897 -1.209 1.00 92.25 216 LEU A C 1
ATOM 1698 O O . LEU A 1 216 ? -12.788 11.138 -0.508 1.00 92.25 216 LEU A O 1
ATOM 1702 N N . TRP A 1 217 ? -10.785 10.171 -0.762 1.00 92.44 217 TRP A N 1
ATOM 1703 C CA . TRP A 1 217 ? -10.687 9.604 0.586 1.00 92.44 217 TRP A CA 1
ATOM 1704 C C . TRP A 1 217 ? -10.126 10.582 1.632 1.00 92.44 217 TRP A C 1
ATOM 1706 O O . TRP A 1 217 ? -9.794 10.170 2.742 1.00 92.44 217 TRP A O 1
ATOM 1716 N N . GLY A 1 218 ? -10.043 11.878 1.314 1.00 88.69 218 GLY A N 1
ATOM 1717 C CA . GLY A 1 218 ? -9.548 12.913 2.226 1.00 88.69 218 GLY A CA 1
ATOM 1718 C C . GLY A 1 218 ? -8.024 12.949 2.357 1.00 88.69 218 GLY A C 1
ATOM 1719 O O . GLY A 1 218 ? -7.504 13.574 3.283 1.00 88.69 218 GLY A O 1
ATOM 1720 N N . VAL A 1 219 ? -7.308 12.286 1.445 1.00 90.12 219 VAL A N 1
ATOM 1721 C CA . VAL A 1 219 ? -5.851 12.173 1.461 1.00 90.12 219 VAL A CA 1
ATOM 1722 C C . VAL A 1 219 ? -5.232 13.068 0.384 1.00 90.12 219 VAL A C 1
ATOM 1724 O O . VAL A 1 219 ? -5.319 12.752 -0.805 1.00 90.12 219 VAL A O 1
ATOM 1727 N N . PRO A 1 220 ? -4.561 14.167 0.761 1.00 90.06 220 PRO A N 1
ATOM 1728 C CA . PRO A 1 220 ? -3.897 15.025 -0.205 1.00 90.06 220 PRO A CA 1
ATOM 1729 C C . PRO A 1 220 ? -2.599 14.386 -0.718 1.00 90.06 220 PRO A C 1
ATOM 1731 O O . PRO A 1 220 ? -1.885 13.690 0.010 1.00 90.06 220 PRO A O 1
ATOM 1734 N N . LYS A 1 221 ? -2.241 14.693 -1.970 1.00 89.50 221 LYS A N 1
ATOM 1735 C CA . LYS A 1 221 ? -1.030 14.193 -2.643 1.00 89.50 221 LYS A CA 1
ATOM 1736 C C . LYS A 1 221 ? 0.240 14.342 -1.800 1.00 89.50 221 LYS A C 1
ATOM 1738 O O . LYS A 1 221 ? 1.083 13.451 -1.788 1.00 89.50 221 LYS A O 1
ATOM 1743 N N . GLN A 1 222 ? 0.363 15.443 -1.062 1.00 88.75 222 GLN A N 1
ATOM 1744 C CA . GLN A 1 222 ? 1.518 15.770 -0.225 1.00 88.75 222 GLN A CA 1
ATOM 1745 C C . GLN A 1 222 ? 1.683 14.843 0.984 1.00 88.75 222 GLN A C 1
ATOM 1747 O O . GLN A 1 222 ? 2.612 15.051 1.763 1.00 88.75 222 GLN A O 1
ATOM 1752 N N . ARG A 1 223 ? 0.811 13.852 1.181 1.00 90.25 223 ARG A N 1
ATOM 1753 C CA . ARG A 1 223 ? 0.938 12.817 2.215 1.00 90.25 223 ARG A CA 1
ATOM 1754 C C . ARG A 1 223 ? 1.035 11.404 1.638 1.00 90.25 223 ARG A C 1
ATOM 1756 O O . ARG A 1 223 ? 1.439 10.491 2.343 1.00 90.25 223 ARG A O 1
ATOM 1763 N N . LEU A 1 224 ? 0.782 11.236 0.343 1.00 95.19 224 LEU A N 1
ATOM 1764 C CA . LEU A 1 224 ? 0.855 9.930 -0.293 1.00 95.19 224 LEU A CA 1
ATOM 1765 C C . LEU A 1 224 ? 2.282 9.393 -0.340 1.00 95.19 224 LEU A C 1
ATOM 1767 O O . LEU A 1 224 ? 3.242 10.117 -0.605 1.00 95.19 224 LEU A O 1
ATOM 1771 N N . ILE A 1 225 ? 2.385 8.086 -0.144 1.00 96.56 225 ILE A N 1
ATOM 1772 C CA . ILE A 1 225 ? 3.591 7.288 -0.308 1.00 96.56 225 ILE A CA 1
ATOM 1773 C C . ILE A 1 225 ? 3.320 6.298 -1.448 1.00 96.56 225 ILE A C 1
ATOM 1775 O O . ILE A 1 225 ? 2.358 5.537 -1.387 1.00 96.56 225 ILE A O 1
ATOM 1779 N N . MET A 1 226 ? 4.148 6.293 -2.492 1.00 96.75 226 MET A N 1
ATOM 1780 C CA . MET A 1 226 ? 3.990 5.421 -3.658 1.00 96.75 226 MET A CA 1
ATOM 1781 C C . MET A 1 226 ? 4.822 4.144 -3.492 1.00 96.75 226 MET A C 1
ATOM 1783 O O . MET A 1 226 ? 6.052 4.192 -3.504 1.00 96.75 226 MET A O 1
ATOM 1787 N N . GLY A 1 227 ? 4.149 3.003 -3.355 1.00 96.38 227 GLY A N 1
ATOM 1788 C CA . GLY A 1 227 ? 4.757 1.671 -3.358 1.00 96.38 227 GLY A CA 1
ATOM 1789 C C . GLY A 1 227 ? 5.038 1.140 -4.760 1.00 96.38 227 GLY A C 1
ATOM 1790 O O . GLY A 1 227 ? 4.789 1.820 -5.758 1.00 96.38 227 GLY A O 1
ATOM 1791 N N . ASP A 1 228 ? 5.562 -0.087 -4.830 1.00 95.25 228 ASP A N 1
ATOM 1792 C CA . ASP A 1 228 ? 5.862 -0.704 -6.123 1.00 95.25 228 ASP A CA 1
ATOM 1793 C C . ASP A 1 228 ? 4.579 -0.956 -6.940 1.00 95.25 228 ASP A C 1
ATOM 1795 O O . ASP A 1 228 ? 3.514 -1.275 -6.402 1.00 95.25 228 ASP A O 1
ATOM 1799 N N . GLY A 1 229 ? 4.672 -0.755 -8.252 1.00 95.62 229 GLY A N 1
ATOM 1800 C CA . GLY A 1 229 ? 3.536 -0.739 -9.175 1.00 95.62 229 GLY A CA 1
ATOM 1801 C C . GLY A 1 229 ? 3.592 -1.859 -10.210 1.00 95.62 229 GLY A C 1
ATOM 1802 O O . GLY A 1 229 ? 4.267 -2.869 -10.032 1.00 95.62 229 GLY A O 1
ATOM 1803 N N . SER A 1 230 ? 2.915 -1.665 -11.349 1.00 95.62 230 SER A N 1
ATOM 1804 C CA . SER A 1 230 ? 2.860 -2.662 -12.428 1.00 95.62 230 SER A CA 1
ATOM 1805 C C . SER A 1 230 ? 2.318 -3.998 -11.880 1.00 95.62 230 SER A C 1
ATOM 1807 O O . SER A 1 230 ? 1.433 -3.988 -11.023 1.00 95.62 230 SER A O 1
ATOM 1809 N N . GLY A 1 231 ? 2.858 -5.137 -12.315 1.00 94.81 231 GLY A N 1
ATOM 1810 C CA . GLY A 1 231 ? 2.506 -6.448 -11.760 1.00 94.81 231 GLY A CA 1
ATOM 1811 C C . GLY A 1 231 ? 2.870 -6.651 -10.289 1.00 94.81 231 GLY A C 1
ATOM 1812 O O . GLY A 1 231 ? 2.362 -7.564 -9.649 1.00 94.81 231 GLY A O 1
ATOM 1813 N N . SER A 1 232 ? 3.726 -5.809 -9.705 1.00 97.00 232 SER A N 1
ATOM 1814 C CA . SER A 1 232 ? 4.002 -5.886 -8.268 1.00 97.00 232 SER A CA 1
ATOM 1815 C C . SER A 1 232 ? 2.828 -5.381 -7.431 1.00 97.00 232 SER A C 1
ATOM 1817 O O . SER A 1 232 ? 2.718 -5.788 -6.283 1.00 97.00 232 SER A O 1
ATOM 1819 N N . SER A 1 233 ? 1.949 -4.525 -7.971 1.00 98.00 233 SER A N 1
ATOM 1820 C CA . SER A 1 233 ? 0.806 -3.990 -7.222 1.00 98.00 233 SER A CA 1
ATOM 1821 C C . SER A 1 233 ? -0.224 -5.082 -6.969 1.00 98.00 233 SER A C 1
ATOM 1823 O O . SER A 1 233 ? -0.908 -5.526 -7.889 1.00 98.00 233 SER A O 1
ATOM 1825 N N . GLN A 1 234 ? -0.304 -5.562 -5.732 1.00 98.19 234 GLN A N 1
ATOM 1826 C CA . GLN A 1 234 ? -1.101 -6.738 -5.406 1.00 98.19 234 GLN A CA 1
ATOM 1827 C C . GLN A 1 234 ? -1.729 -6.608 -4.023 1.00 98.19 234 GLN A C 1
ATOM 1829 O O . GLN A 1 234 ? -1.098 -6.132 -3.080 1.00 98.19 234 GLN A O 1
ATOM 1834 N N . TYR A 1 235 ? -2.969 -7.078 -3.917 1.00 98.56 235 TYR A N 1
ATOM 1835 C CA . TYR A 1 235 ? -3.707 -7.268 -2.679 1.00 98.56 235 TYR A CA 1
ATOM 1836 C C . TYR A 1 235 ? -4.105 -8.735 -2.553 1.00 98.56 235 TYR A C 1
ATOM 1838 O O . TYR A 1 235 ? -4.724 -9.310 -3.454 1.00 98.56 235 TYR A O 1
ATOM 1846 N N . TYR A 1 236 ? -3.809 -9.328 -1.403 1.00 98.56 236 TYR A N 1
ATOM 1847 C CA . TYR A 1 236 ? -4.141 -10.706 -1.085 1.00 98.56 236 TYR A CA 1
ATOM 1848 C C . TYR A 1 236 ? -4.775 -10.778 0.316 1.00 98.56 236 TYR A C 1
ATOM 1850 O O . TYR A 1 236 ? -4.067 -10.876 1.313 1.00 98.56 236 TYR A O 1
ATOM 1858 N N . GLY A 1 237 ? -6.111 -10.770 0.406 1.00 97.81 237 GLY A N 1
ATOM 1859 C CA . GLY A 1 237 ? -6.874 -10.995 1.650 1.00 97.81 237 GLY A CA 1
ATOM 1860 C C . GLY A 1 237 ? -7.779 -12.229 1.566 1.00 97.81 237 GLY A C 1
ATOM 1861 O O . GLY A 1 237 ? -8.124 -12.646 0.470 1.00 97.81 237 GLY A O 1
ATOM 1862 N N . LYS A 1 238 ? -8.148 -12.861 2.687 1.00 90.81 238 LYS A N 1
ATOM 1863 C CA . LYS A 1 238 ? -8.768 -14.213 2.716 1.00 90.81 238 LYS A CA 1
ATOM 1864 C C . LYS A 1 238 ? -9.807 -14.478 1.612 1.00 90.81 238 LYS A C 1
ATOM 1866 O O . LYS A 1 238 ? -9.698 -15.501 0.939 1.00 90.81 238 LYS A O 1
ATOM 1871 N N . ASN A 1 239 ? -10.721 -13.533 1.394 1.00 93.00 239 ASN A N 1
ATOM 1872 C CA . ASN A 1 239 ? -11.826 -13.657 0.441 1.00 93.00 239 ASN A CA 1
ATOM 1873 C C . ASN A 1 239 ? -11.601 -12.917 -0.888 1.00 93.00 239 ASN A C 1
ATOM 1875 O O . ASN A 1 239 ? -12.267 -13.214 -1.876 1.00 93.00 239 ASN A O 1
ATOM 1879 N N . TYR A 1 240 ? -10.670 -11.960 -0.934 1.00 97.44 240 TYR A N 1
ATOM 1880 C CA . TYR A 1 240 ? -10.532 -11.036 -2.060 1.00 97.44 240 TYR A CA 1
ATOM 1881 C C . TYR A 1 240 ? -9.090 -10.884 -2.518 1.00 97.44 240 TYR A C 1
ATOM 1883 O O . TYR A 1 240 ? -8.148 -10.773 -1.727 1.00 97.44 240 TYR A O 1
ATOM 1891 N N . ARG A 1 241 ? -8.932 -10.824 -3.838 1.00 97.38 241 ARG A N 1
ATOM 1892 C CA . ARG A 1 241 ? -7.650 -10.658 -4.516 1.00 97.38 241 ARG A CA 1
ATOM 1893 C C . ARG A 1 241 ? -7.755 -9.521 -5.513 1.00 97.38 241 ARG A C 1
ATOM 1895 O O . ARG A 1 241 ? -8.780 -9.372 -6.175 1.00 97.38 241 ARG A O 1
ATOM 1902 N N . LEU A 1 242 ? -6.676 -8.768 -5.651 1.00 97.69 242 LEU A N 1
ATOM 1903 C CA . LEU A 1 242 ? -6.511 -7.810 -6.732 1.00 97.69 242 LEU A CA 1
ATOM 1904 C C . LEU A 1 242 ? -5.061 -7.870 -7.197 1.00 97.69 242 LEU A C 1
ATOM 1906 O O . LEU A 1 242 ? -4.148 -7.712 -6.391 1.00 97.69 242 LEU A O 1
ATOM 1910 N N . PHE A 1 243 ? -4.863 -8.095 -8.491 1.00 97.50 243 PHE A N 1
ATOM 1911 C CA . PHE A 1 243 ? -3.547 -8.151 -9.119 1.00 97.50 243 PHE A CA 1
ATOM 1912 C C . PHE A 1 243 ? -3.440 -7.041 -10.162 1.00 97.50 243 PHE A C 1
ATOM 1914 O O . PHE A 1 243 ? -4.349 -6.849 -10.976 1.00 97.50 243 PHE A O 1
ATOM 1921 N N . GLY A 1 244 ? -2.348 -6.290 -10.096 1.00 97.00 244 GLY A N 1
ATOM 1922 C CA . GLY A 1 244 ? -2.041 -5.172 -10.969 1.00 97.00 244 GLY A CA 1
ATOM 1923 C C . GLY A 1 244 ? -1.678 -5.617 -12.377 1.00 97.00 244 GLY A C 1
ATOM 1924 O O . GLY A 1 244 ? -1.075 -6.666 -12.592 1.00 97.00 244 GLY A O 1
ATOM 1925 N N . ASN A 1 245 ? -2.020 -4.790 -13.356 1.00 96.31 245 ASN A N 1
ATOM 1926 C CA . ASN A 1 245 ? -1.581 -4.973 -14.730 1.00 96.31 245 ASN A CA 1
ATOM 1927 C C . ASN A 1 245 ? -0.135 -4.481 -14.881 1.00 96.31 245 ASN A C 1
ATOM 1929 O O . ASN A 1 245 ? 0.239 -3.441 -14.324 1.00 96.31 245 ASN A O 1
ATOM 1933 N N . ALA A 1 246 ? 0.672 -5.171 -15.687 1.00 91.50 246 ALA A N 1
ATOM 1934 C CA . ALA A 1 246 ? 2.035 -4.740 -15.975 1.00 91.50 246 ALA A CA 1
ATOM 1935 C C . ALA A 1 246 ? 2.098 -3.385 -16.724 1.00 91.50 246 ALA A C 1
ATOM 1937 O O . ALA A 1 246 ? 2.974 -2.559 -16.441 1.00 91.50 246 ALA A O 1
ATOM 1938 N N . GLY A 1 247 ? 1.133 -3.142 -17.616 1.00 88.88 247 GLY A N 1
ATOM 1939 C CA . GLY A 1 247 ? 0.944 -1.948 -18.440 1.00 88.88 247 GLY A CA 1
ATOM 1940 C C . GLY A 1 247 ? -0.519 -1.769 -18.881 1.00 88.88 247 GLY A C 1
ATOM 1941 O O . GLY A 1 247 ? -1.397 -2.530 -18.475 1.00 88.88 247 GLY A O 1
ATOM 1942 N N . ALA A 1 248 ? -0.783 -0.770 -19.730 1.00 80.06 248 ALA A N 1
ATOM 1943 C CA . ALA A 1 248 ? -2.150 -0.346 -20.070 1.00 80.06 248 ALA A CA 1
ATOM 1944 C C . ALA A 1 248 ? -2.985 -1.440 -20.751 1.00 80.06 248 ALA A C 1
ATOM 1946 O O . ALA A 1 248 ? -4.169 -1.579 -20.456 1.00 80.06 248 ALA A O 1
ATOM 1947 N N . ASN A 1 249 ? -2.339 -2.252 -21.591 1.00 81.56 249 ASN A N 1
ATOM 1948 C CA . ASN A 1 249 ? -2.985 -3.286 -22.403 1.00 81.56 249 ASN A CA 1
ATOM 1949 C C . ASN A 1 249 ? -2.617 -4.712 -21.962 1.00 81.56 249 ASN A C 1
ATOM 1951 O O . ASN A 1 249 ? -2.847 -5.665 -22.698 1.00 81.56 249 ASN A O 1
ATOM 1955 N N . SER A 1 250 ? -2.007 -4.878 -20.785 1.00 82.69 250 SER A N 1
ATOM 1956 C CA . SER A 1 250 ? -1.676 -6.204 -20.255 1.00 82.69 250 SER A CA 1
ATOM 1957 C C . SER A 1 250 ? -2.780 -6.712 -19.330 1.00 82.69 250 SER A C 1
ATOM 1959 O O . SER A 1 250 ? -3.401 -5.920 -18.621 1.00 82.69 250 SER A O 1
ATOM 1961 N N . GLY A 1 251 ? -2.956 -8.031 -19.250 1.00 84.38 251 GLY A N 1
ATOM 1962 C CA . GLY A 1 251 ? -3.734 -8.655 -18.179 1.00 84.38 251 GLY A CA 1
ATOM 1963 C C . GLY A 1 251 ? -3.089 -8.492 -16.789 1.00 84.38 251 GLY A C 1
ATOM 1964 O O . GLY A 1 251 ? -2.009 -7.897 -16.674 1.00 84.38 251 GLY A O 1
ATOM 1965 N N . PRO A 1 252 ? -3.742 -9.015 -15.736 1.00 86.25 252 PRO A N 1
ATOM 1966 C CA . PRO A 1 252 ? -3.158 -9.076 -14.398 1.00 86.25 252 PRO A CA 1
ATOM 1967 C C . PRO A 1 252 ? -1.835 -9.857 -14.402 1.00 86.25 252 PRO A C 1
ATOM 1969 O O . PRO A 1 252 ? -1.758 -10.934 -14.991 1.00 86.25 252 PRO A O 1
ATOM 1972 N N . ASP A 1 253 ? -0.811 -9.322 -13.738 1.00 88.19 253 ASP A N 1
ATOM 1973 C CA . ASP A 1 253 ? 0.516 -9.934 -13.598 1.00 88.19 253 ASP A CA 1
ATOM 1974 C C . ASP A 1 253 ? 0.712 -10.375 -12.137 1.00 88.19 253 ASP A C 1
ATOM 1976 O O . ASP A 1 253 ? 0.812 -9.550 -11.229 1.00 88.19 253 ASP A O 1
ATOM 1980 N N . ASN A 1 254 ? 0.758 -11.691 -11.908 1.00 88.62 254 ASN A N 1
ATOM 1981 C CA . ASN A 1 254 ? 0.992 -12.298 -10.591 1.00 88.62 254 ASN A CA 1
ATOM 1982 C C . ASN A 1 254 ? 2.496 -12.332 -10.282 1.00 88.62 254 ASN A C 1
ATOM 1984 O O . ASN A 1 254 ? 3.112 -13.393 -10.116 1.00 88.62 254 ASN A O 1
ATOM 1988 N N . ARG A 1 255 ? 3.110 -11.149 -10.273 1.00 93.81 255 ARG A N 1
ATOM 1989 C CA . ARG A 1 255 ? 4.555 -10.996 -10.160 1.00 93.81 255 ARG A CA 1
ATOM 1990 C C . ARG A 1 255 ? 5.054 -11.483 -8.806 1.00 93.81 255 ARG A C 1
ATOM 1992 O O . ARG A 1 255 ? 4.530 -11.104 -7.763 1.00 93.81 255 ARG A O 1
ATOM 1999 N N . THR A 1 256 ? 6.139 -12.248 -8.791 1.00 96.56 256 THR A N 1
ATOM 2000 C CA . THR A 1 256 ? 6.824 -12.553 -7.532 1.00 96.56 256 THR A CA 1
ATOM 2001 C C . THR A 1 256 ? 7.512 -11.301 -6.979 1.00 96.56 256 THR A C 1
ATOM 2003 O O . THR A 1 256 ? 8.281 -10.659 -7.705 1.00 96.56 256 THR A O 1
ATOM 2006 N N . ILE A 1 257 ? 7.304 -11.004 -5.697 1.00 96.88 257 ILE A N 1
ATOM 2007 C CA . ILE A 1 257 ? 7.816 -9.822 -4.988 1.00 96.88 257 ILE A CA 1
ATOM 2008 C C . ILE A 1 257 ? 8.738 -10.234 -3.824 1.00 96.88 257 ILE A C 1
ATOM 2010 O O . ILE A 1 257 ? 8.539 -11.305 -3.248 1.00 96.88 257 ILE A O 1
ATOM 2014 N N . PRO A 1 258 ? 9.758 -9.432 -3.469 1.00 94.94 258 PRO A N 1
ATOM 2015 C CA . PRO A 1 258 ? 10.673 -9.745 -2.365 1.00 94.94 258 PRO A CA 1
ATOM 2016 C C . PRO A 1 258 ? 10.157 -9.316 -0.986 1.00 94.94 258 PRO A C 1
ATOM 2018 O O . PRO A 1 258 ? 10.669 -9.780 0.031 1.00 94.94 258 PRO A O 1
ATOM 2021 N N . HIS A 1 259 ? 9.179 -8.410 -0.952 1.00 95.50 259 HIS A N 1
ATOM 2022 C CA . HIS A 1 259 ? 8.676 -7.790 0.265 1.00 95.50 259 HIS A CA 1
ATOM 2023 C C . HIS A 1 259 ? 7.182 -7.491 0.149 1.00 95.50 259 HIS A C 1
ATOM 2025 O O . HIS A 1 259 ? 6.713 -6.988 -0.879 1.00 95.50 259 HIS A O 1
ATOM 2031 N N . ALA A 1 260 ? 6.459 -7.741 1.231 1.00 97.44 260 ALA A N 1
ATOM 2032 C CA . ALA A 1 260 ? 5.059 -7.409 1.390 1.00 97.44 260 ALA A CA 1
ATOM 2033 C C . ALA A 1 260 ? 4.788 -6.850 2.791 1.00 97.44 260 ALA A C 1
ATOM 2035 O O . ALA A 1 260 ? 5.453 -7.209 3.756 1.00 97.44 260 ALA A O 1
ATOM 2036 N N . ILE A 1 261 ? 3.774 -6.004 2.898 1.00 98.38 261 ILE A N 1
ATOM 2037 C CA . ILE A 1 261 ? 3.239 -5.488 4.151 1.00 98.38 261 ILE A CA 1
ATOM 2038 C C . ILE A 1 261 ? 2.019 -6.336 4.502 1.00 98.38 261 ILE A C 1
ATOM 2040 O O . ILE A 1 261 ? 1.056 -6.417 3.736 1.00 98.38 261 ILE A O 1
ATOM 2044 N N . VAL A 1 262 ? 2.066 -6.987 5.657 1.00 98.19 262 VAL A N 1
ATOM 2045 C CA . VAL A 1 262 ? 0.998 -7.846 6.165 1.00 98.19 262 VAL A CA 1
ATOM 2046 C C . VAL A 1 262 ? 0.221 -7.091 7.228 1.00 98.19 262 VAL A C 1
ATOM 2048 O O . VAL A 1 262 ? 0.796 -6.595 8.194 1.00 98.19 262 VAL A O 1
ATOM 2051 N N . THR A 1 263 ? -1.099 -7.034 7.083 1.00 98.31 263 THR A N 1
ATOM 2052 C CA . THR A 1 263 ? -1.979 -6.562 8.153 1.00 98.31 263 THR A CA 1
ATOM 2053 C C . THR A 1 263 ? -2.369 -7.735 9.035 1.00 98.31 263 THR A C 1
ATOM 2055 O O . THR A 1 263 ? -3.049 -8.667 8.595 1.00 98.31 263 THR A O 1
ATOM 2058 N N . LYS A 1 264 ? -1.937 -7.694 10.292 1.00 97.31 264 LYS A N 1
ATOM 2059 C CA . LYS A 1 264 ? -2.210 -8.709 11.305 1.00 97.31 264 LYS A CA 1
ATOM 2060 C C . LYS A 1 264 ? -3.369 -8.268 12.171 1.00 97.31 264 LYS A C 1
ATOM 2062 O O . LYS A 1 264 ? -3.446 -7.117 12.596 1.00 97.31 264 LYS A O 1
ATOM 2067 N N . LEU A 1 265 ? -4.262 -9.206 12.439 1.00 93.44 265 LEU A N 1
ATOM 2068 C CA . LEU A 1 265 ? -5.369 -8.973 13.351 1.00 93.44 265 LEU A CA 1
ATOM 2069 C C . LEU A 1 265 ? -4.875 -9.184 14.781 1.00 93.44 265 LEU A C 1
ATOM 2071 O O . LEU A 1 265 ? -4.125 -10.134 15.034 1.00 93.44 265 LEU A O 1
ATOM 2075 N N . GLY A 1 266 ? -5.289 -8.298 15.692 1.00 80.94 266 GLY A N 1
ATOM 2076 C CA . GLY A 1 266 ? -5.098 -8.503 17.124 1.00 80.94 266 GLY A CA 1
ATOM 2077 C C . GLY A 1 266 ? -5.607 -9.885 17.544 1.00 80.94 266 GLY A C 1
ATOM 2078 O O . GLY A 1 266 ? -6.533 -10.422 16.928 1.00 80.94 266 GLY A O 1
ATOM 2079 N N . ARG A 1 267 ? -4.935 -10.481 18.531 1.00 57.88 267 ARG A N 1
ATOM 2080 C CA . ARG A 1 267 ? -5.427 -11.702 19.177 1.00 57.88 267 ARG A CA 1
ATOM 2081 C C . ARG A 1 267 ? -6.693 -11.407 19.966 1.00 57.88 267 ARG A C 1
ATOM 2083 O O . ARG A 1 267 ? -6.769 -10.291 20.526 1.00 57.88 267 ARG A O 1
#

Secondary structure (DSSP, 8-state):
-HHHHHHHHHHHHHHHHHHHHHTS-THHHHHGGGHHHHHHHEEEEEEETTEEEEEETTS-EEEEEEETTTEEEEEEE-EEETTTTEE--B-GGGG--SSEEEEEE---B-TT-SSB-BSS-EETTB------SS-EEEEEE-TTS-EEEEEEET-----TTT-SEEEEEE-TTS-SSTTS-EEEEEEE--TT-TTEEEEEEE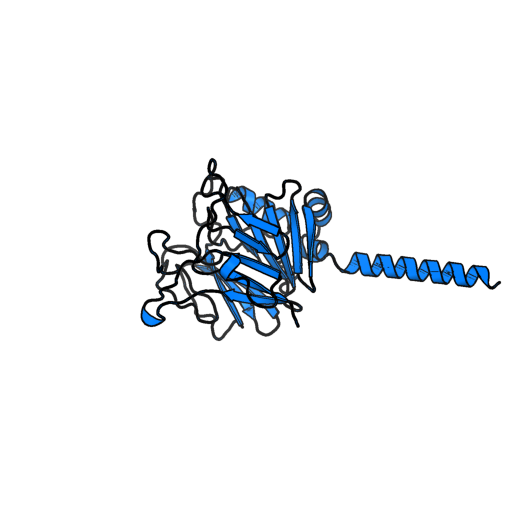EEE-HHHHHHHHHHTT--GGG-EE---GGG-EEEETTEEEE-BSSTT--B----BSEEEEEEEP-

Radius of gyration: 19.77 Å; chains: 1; bounding box: 76×33×53 Å

pLDDT: mean 86.89, std 14.99, range [34.88, 98.69]

Foldseek 3Di:
DVVVVVVVVVVVVVVVVVVVVVPPDCLCLFLPPLSVVCVVFWDFDDDDFQKTWIAGPVRFKIKIKGQLVFWPKDKFFAAPDLVVQWTAFAFQVVSVDDFFFKKWFAFDWDLVDGRIFTAAAKPPRRDHDHPQQAFKWKWAQAPVLFTDIGGQGSHHDDCHPGGNIMGIAGQLPPPPPQVWWKWWWKKFQGPSHRSMIMIMTGATDHSVVVQVVCVSSVHHSVGIGTHDIHQSRWMDGPPDIHGMHNTRPGHGRSTGHRIIMTIGGDD

Sequence (267 aa):
MLKLKQLALSFVFLFLSFASIAQENPMGLVAGASAALVASQYDLIDRANGVYLYANKSRTVFVQLTDLRKASLENAYEQKTRNTNSFNRKQINSFAKGNYFSVINGVHFDYSKNPTTISFPFTPDGVYWGSRNENNRALCVKSNNVATVELTGTGTPNYSYACKFSVILLHPDVDKGKKVSKGRTYIDVPSKNNHFVLFFVTKNRTQGEMEAIANLWGVPKQRLIMGDGSGSSQYYGKNYRLFGNAGANSGPDNRTIPHAIVTKLGR